Protein AF-A0AA39WDT9-F1 (afdb_monomer_lite)

Organism: NCBI:txid314043

Structure (mmCIF, N/CA/C/O backbone):
data_AF-A0AA39WDT9-F1
#
_entry.id   AF-A0AA39WDT9-F1
#
loop_
_atom_site.group_PDB
_atom_site.id
_atom_site.type_symbol
_atom_site.label_atom_id
_atom_site.label_alt_id
_atom_site.label_comp_id
_atom_site.label_asym_id
_atom_site.label_entity_id
_atom_site.label_seq_id
_atom_site.pdbx_PDB_ins_code
_atom_site.Cartn_x
_atom_site.Cartn_y
_atom_site.Cartn_z
_atom_site.occupancy
_atom_site.B_iso_or_equiv
_atom_site.auth_seq_id
_atom_site.auth_comp_id
_atom_site.auth_asym_id
_atom_site.auth_atom_id
_atom_site.pdbx_PDB_model_num
ATOM 1 N N . MET A 1 1 ? -4.220 18.990 -74.446 1.00 42.56 1 MET A N 1
ATOM 2 C CA . MET A 1 1 ? -5.271 17.979 -74.200 1.00 42.56 1 MET A CA 1
ATOM 3 C C . MET A 1 1 ? -5.973 18.317 -72.894 1.00 42.56 1 MET A C 1
ATOM 5 O O . MET A 1 1 ? -5.331 18.705 -71.933 1.00 42.56 1 MET A O 1
ATOM 9 N N . THR A 1 2 ? -7.295 18.282 -72.958 1.00 50.38 2 THR A N 1
ATOM 10 C CA . THR A 1 2 ? -8.341 18.753 -72.036 1.00 50.38 2 THR A CA 1
ATOM 11 C C . THR A 1 2 ? -8.549 17.919 -70.767 1.00 50.38 2 THR A C 1
ATOM 13 O O . THR A 1 2 ? -8.479 16.697 -70.859 1.00 50.38 2 THR A O 1
ATOM 16 N N . ARG A 1 3 ? -8.958 18.586 -69.665 1.00 46.09 3 ARG A N 1
ATOM 17 C CA . ARG A 1 3 ? -10.073 18.291 -68.704 1.00 46.09 3 ARG A CA 1
ATOM 18 C C . ARG A 1 3 ? -9.728 18.929 -67.338 1.00 46.09 3 ARG A C 1
ATOM 20 O O . ARG A 1 3 ? -8.714 18.572 -66.767 1.00 46.09 3 ARG A O 1
ATOM 27 N N . HIS A 1 4 ? -10.338 20.025 -66.867 1.00 48.78 4 HIS A N 1
ATOM 28 C CA . HIS A 1 4 ? -11.707 20.232 -66.344 1.00 48.78 4 HIS A CA 1
ATOM 29 C C . HIS A 1 4 ? -12.161 19.178 -65.313 1.00 48.78 4 HIS A C 1
ATOM 31 O O . HIS A 1 4 ? -12.547 18.077 -65.692 1.00 48.78 4 HIS A O 1
ATOM 37 N N . GLY A 1 5 ? -12.166 19.563 -64.030 1.00 43.47 5 GLY A N 1
ATOM 38 C CA . GLY A 1 5 ? -12.814 18.864 -62.909 1.00 43.47 5 GLY A CA 1
ATOM 39 C C . GLY A 1 5 ? -13.028 19.862 -61.760 1.00 43.47 5 GLY A C 1
ATOM 40 O O . GLY A 1 5 ? -12.072 20.222 -61.088 1.00 43.47 5 GLY A O 1
ATOM 41 N N . LEU A 1 6 ? -14.119 20.631 -61.799 1.00 55.09 6 LEU A N 1
ATOM 42 C CA . LEU A 1 6 ? -15.396 20.435 -61.089 1.00 55.09 6 LEU A CA 1
ATOM 43 C C . LEU A 1 6 ? -15.303 20.676 -59.566 1.00 55.09 6 LEU A C 1
ATOM 45 O O . LEU A 1 6 ? -14.969 19.782 -58.795 1.00 55.09 6 LEU A O 1
ATOM 49 N N . LEU A 1 7 ? -15.644 21.907 -59.159 1.00 49.78 7 LEU A N 1
ATOM 50 C CA . LEU A 1 7 ? -16.039 22.264 -57.794 1.00 49.78 7 LEU A CA 1
ATOM 51 C C . LEU A 1 7 ? -17.372 21.579 -57.451 1.00 49.78 7 LEU A C 1
ATOM 53 O O . LEU A 1 7 ? -18.327 21.699 -58.218 1.00 49.78 7 LEU A O 1
ATOM 57 N N . LEU A 1 8 ? -17.474 20.971 -56.268 1.00 52.00 8 LEU A N 1
ATOM 58 C CA . LEU A 1 8 ? -18.760 20.716 -55.614 1.00 52.00 8 LEU A CA 1
ATOM 59 C C . LEU A 1 8 ? -18.900 21.636 -54.397 1.00 52.00 8 LEU A C 1
ATOM 61 O O . LEU A 1 8 ? -18.175 21.497 -53.414 1.00 52.00 8 LEU A O 1
ATOM 65 N N . LEU A 1 9 ? -19.859 22.562 -54.478 1.00 51.31 9 LEU A N 1
ATOM 66 C CA . LEU A 1 9 ? -20.466 23.209 -53.319 1.00 51.31 9 LEU A CA 1
ATOM 67 C C . LEU A 1 9 ? -21.511 22.253 -52.728 1.00 51.31 9 LEU A C 1
ATOM 69 O O . LEU A 1 9 ? -22.405 21.809 -53.447 1.00 51.31 9 LEU A O 1
ATOM 73 N N . ALA A 1 10 ? -21.435 21.980 -51.427 1.00 60.25 10 ALA A N 1
ATOM 74 C CA . ALA A 1 10 ? -22.521 21.352 -50.680 1.00 60.25 10 ALA A CA 1
ATOM 75 C C . ALA A 1 10 ? -23.241 22.421 -49.847 1.00 60.25 10 ALA A C 1
ATOM 77 O O . ALA A 1 10 ? -22.617 23.190 -49.116 1.00 60.25 10 ALA A O 1
ATOM 78 N N . ALA A 1 11 ? -24.557 22.484 -50.035 1.00 58.03 11 ALA A N 1
ATOM 79 C CA . ALA A 1 11 ? -25.462 23.485 -49.500 1.00 58.03 11 ALA A CA 1
ATOM 80 C C . ALA A 1 11 ? -25.836 23.237 -48.029 1.00 58.03 11 ALA A C 1
ATOM 82 O O . ALA A 1 11 ? -25.948 22.102 -47.568 1.00 58.03 11 ALA A O 1
ATOM 83 N N . LEU A 1 12 ? -26.079 24.345 -47.327 1.00 46.50 12 LEU A N 1
ATOM 84 C CA . LEU A 1 12 ? -26.655 24.434 -45.989 1.00 46.50 12 LEU A CA 1
ATOM 85 C C . LEU A 1 12 ? -28.119 23.970 -45.994 1.00 46.50 12 LEU A C 1
ATOM 87 O O . LEU A 1 12 ? -28.930 24.495 -46.755 1.00 46.50 12 LEU A O 1
ATOM 91 N N . ALA A 1 13 ? -28.474 23.067 -45.080 1.00 54.38 13 ALA A N 1
ATOM 92 C CA . ALA A 1 13 ? -29.855 22.834 -44.673 1.00 54.38 13 ALA A CA 1
ATOM 93 C C . ALA A 1 13 ? -30.013 23.302 -43.220 1.00 54.38 13 ALA A C 1
ATOM 95 O O . ALA A 1 13 ? -29.506 22.677 -42.292 1.00 54.38 13 ALA A O 1
ATOM 96 N N . VAL A 1 14 ? -30.690 24.436 -43.035 1.00 51.53 14 VAL A N 1
ATOM 97 C CA . VAL A 1 14 ? -31.105 24.943 -41.724 1.00 51.53 14 VAL A CA 1
ATOM 98 C C . VAL A 1 14 ? -32.480 24.352 -41.435 1.00 51.53 14 VAL A C 1
ATOM 100 O O . VAL A 1 14 ? -33.473 24.764 -42.030 1.00 51.53 14 VAL A O 1
ATOM 103 N N . SER A 1 15 ? -32.550 23.363 -40.547 1.00 55.00 15 SER A N 1
ATOM 104 C CA . SER A 1 15 ? -33.820 22.859 -40.025 1.00 55.00 15 SER A CA 1
ATOM 105 C C . SER A 1 15 ? -34.223 23.672 -38.796 1.00 55.00 15 SER A C 1
ATOM 107 O O . SER A 1 15 ? -33.611 23.556 -37.733 1.00 55.00 15 SER A O 1
ATOM 109 N N . SER A 1 16 ? -35.261 24.493 -38.939 1.00 51.59 16 SER A N 1
ATOM 110 C CA . SER A 1 16 ? -35.930 25.186 -37.838 1.00 51.59 16 SER A CA 1
ATOM 111 C C . SER A 1 16 ? -36.724 24.178 -37.000 1.00 51.59 16 SER A C 1
ATOM 113 O O . SER A 1 16 ? -37.862 23.843 -37.318 1.00 51.59 16 SER A O 1
ATOM 115 N N . GLY A 1 17 ? -36.100 23.666 -35.939 1.00 46.22 17 GLY A N 1
ATOM 116 C CA . GLY A 1 17 ? -36.765 22.866 -34.915 1.00 46.22 17 GLY A CA 1
ATOM 117 C C . GLY A 1 17 ? -37.533 23.760 -33.945 1.00 46.22 17 GLY A C 1
ATOM 118 O O . GLY A 1 17 ? -36.950 24.597 -33.262 1.00 46.22 17 GLY A O 1
ATOM 119 N N . VAL A 1 18 ? -38.850 23.575 -33.902 1.00 56.81 18 VAL A N 1
ATOM 120 C CA . VAL A 1 18 ? -39.764 24.137 -32.902 1.00 56.81 18 VAL A CA 1
ATOM 121 C C . VAL A 1 18 ? -39.321 23.669 -31.512 1.00 56.81 18 VAL A C 1
ATOM 123 O O . VAL A 1 18 ? -39.256 22.469 -31.260 1.00 56.81 18 VAL A O 1
ATOM 126 N N . ILE A 1 19 ? -39.010 24.607 -30.615 1.00 50.38 19 ILE A N 1
ATOM 127 C CA . ILE A 1 19 ? -38.692 24.324 -29.210 1.00 50.38 19 ILE A CA 1
ATOM 128 C C . ILE A 1 19 ? -40.024 24.135 -28.465 1.00 50.38 19 ILE A C 1
ATOM 130 O O . ILE A 1 19 ? -40.764 25.112 -28.323 1.00 50.38 19 ILE A O 1
ATOM 134 N N . PRO A 1 20 ? -40.377 22.929 -27.981 1.00 51.28 20 PRO A N 1
ATOM 135 C CA . PRO A 1 20 ? -41.478 22.798 -27.042 1.00 51.28 20 PRO A CA 1
ATOM 136 C C . PRO A 1 20 ? -41.089 23.472 -25.722 1.00 51.28 20 PRO A C 1
ATOM 138 O O . PRO A 1 20 ? -39.977 23.298 -25.220 1.00 51.28 20 PRO A O 1
ATOM 141 N N . ALA A 1 21 ? -42.014 24.258 -25.173 1.00 50.34 21 ALA A N 1
ATOM 142 C CA . ALA A 1 21 ? -41.883 24.905 -23.877 1.00 50.34 21 ALA A CA 1
ATOM 143 C C . ALA A 1 21 ? -41.475 23.874 -22.812 1.00 50.34 21 ALA A C 1
ATOM 145 O O . ALA A 1 21 ? -42.235 22.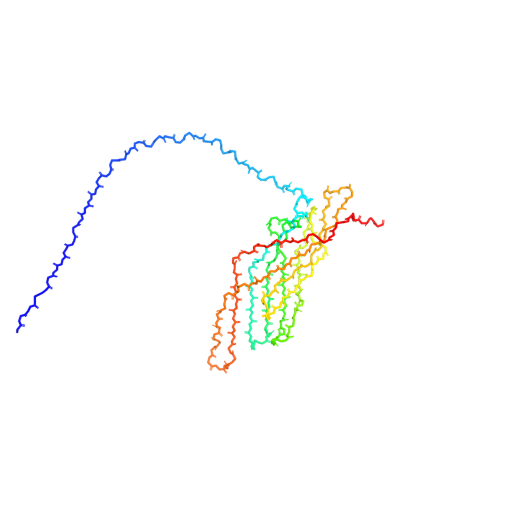957 -22.497 1.00 50.34 21 ALA A O 1
ATOM 146 N N . GLN A 1 22 ? -40.262 24.016 -22.272 1.00 47.31 22 GLN A N 1
ATOM 147 C CA . GLN A 1 22 ? -39.819 23.210 -21.146 1.00 47.31 22 GLN A CA 1
ATOM 148 C C . GLN A 1 22 ? -40.697 23.526 -19.937 1.00 47.31 22 GLN A C 1
ATOM 150 O O . GLN A 1 22 ? -40.724 24.652 -19.434 1.00 47.31 22 GLN A O 1
ATOM 155 N N . ALA A 1 23 ? -41.411 22.505 -19.469 1.00 50.62 23 ALA A N 1
ATOM 156 C CA . ALA A 1 23 ? -42.006 22.504 -18.151 1.00 50.62 23 ALA A CA 1
ATOM 157 C C . ALA A 1 23 ? -40.898 22.754 -17.120 1.00 50.62 23 ALA A C 1
ATOM 159 O O . ALA A 1 23 ? -39.877 22.067 -17.089 1.00 50.62 23 ALA A O 1
ATOM 160 N N . ARG A 1 24 ? -41.114 23.784 -16.304 1.00 48.22 24 ARG A N 1
ATOM 161 C CA . ARG A 1 24 ? -40.287 24.171 -15.163 1.00 48.22 24 ARG A CA 1
ATOM 162 C C . ARG A 1 24 ? -40.005 22.921 -14.314 1.00 48.22 24 ARG A C 1
ATOM 164 O O . ARG A 1 24 ? -40.973 22.323 -13.841 1.00 48.22 24 ARG A O 1
ATOM 171 N N . PRO A 1 25 ? -38.741 22.510 -14.105 1.00 44.03 25 PRO A N 1
ATOM 172 C CA . PRO A 1 25 ? -38.446 21.436 -13.175 1.00 44.03 25 PRO A CA 1
ATOM 173 C C . PRO A 1 25 ? -38.915 21.886 -11.795 1.00 44.03 25 PRO A C 1
ATOM 175 O O . PRO A 1 25 ? -38.409 22.867 -11.243 1.00 44.03 25 PRO A O 1
ATOM 178 N N . SER A 1 26 ? -39.933 21.208 -11.270 1.00 50.97 26 SER A N 1
ATOM 179 C CA . SER A 1 26 ? -40.263 21.258 -9.854 1.00 50.97 26 SER A CA 1
ATOM 180 C C . SER A 1 26 ? -38.974 21.011 -9.089 1.00 50.97 26 SER A C 1
ATOM 182 O O . SER A 1 26 ? -38.291 20.021 -9.348 1.00 50.97 26 SER A O 1
ATOM 184 N N . ALA A 1 27 ? -38.632 21.935 -8.194 1.00 49.44 27 ALA A N 1
ATOM 185 C CA . ALA A 1 27 ? -37.537 21.781 -7.259 1.00 49.44 27 ALA A CA 1
ATOM 186 C C . ALA A 1 27 ? -37.720 20.444 -6.532 1.00 49.44 27 ALA A C 1
ATOM 188 O O . ALA A 1 27 ? -38.535 20.324 -5.618 1.00 49.44 27 ALA A O 1
ATOM 189 N N . GLN A 1 28 ? -37.003 19.418 -6.989 1.00 45.00 28 GLN A N 1
ATOM 190 C CA . GLN A 1 28 ? -36.836 18.201 -6.224 1.00 45.00 28 GLN A CA 1
ATOM 191 C C . GLN A 1 28 ? -36.137 18.624 -4.936 1.00 45.00 28 GLN A C 1
ATOM 193 O O . GLN A 1 28 ? -35.113 19.316 -5.012 1.00 45.00 28 GLN A O 1
ATOM 198 N N . PRO A 1 29 ? -36.653 18.236 -3.757 1.00 44.81 29 PRO A N 1
ATOM 199 C CA . PRO A 1 29 ? -35.845 18.284 -2.562 1.00 44.81 29 PRO A CA 1
ATOM 200 C C . PRO A 1 29 ? -34.611 17.456 -2.895 1.00 44.81 29 PRO A C 1
ATOM 202 O O . PRO A 1 29 ? -34.696 16.247 -3.108 1.00 44.81 29 PRO A O 1
ATOM 205 N N . SER A 1 30 ? -33.472 18.130 -3.031 1.00 43.38 30 SER A N 1
ATOM 206 C CA . SER A 1 30 ? -32.187 17.465 -2.978 1.00 43.38 30 SER A CA 1
ATOM 207 C C . SER A 1 30 ? -32.077 16.973 -1.549 1.00 43.38 30 SER A C 1
ATOM 209 O O . SER A 1 30 ? -31.525 17.645 -0.680 1.00 43.38 30 SER A O 1
ATOM 211 N N . THR A 1 31 ? -32.658 15.806 -1.289 1.00 41.75 31 THR A N 1
ATOM 212 C CA . THR A 1 31 ? -32.205 14.931 -0.229 1.00 41.75 31 THR A CA 1
ATOM 213 C C . THR A 1 31 ? -30.790 14.571 -0.648 1.00 41.75 31 THR A C 1
ATOM 215 O O . THR A 1 31 ? -30.538 13.556 -1.291 1.00 41.75 31 THR A O 1
ATOM 218 N N . MET A 1 32 ? -29.854 15.480 -0.363 1.00 41.75 32 MET A N 1
ATOM 219 C CA . MET A 1 32 ? -28.482 15.106 -0.124 1.00 41.75 32 MET A CA 1
ATOM 220 C C . MET A 1 32 ? -28.599 14.046 0.959 1.00 41.75 32 MET A C 1
ATOM 222 O O . MET A 1 32 ? -28.771 14.362 2.137 1.00 41.75 32 MET A O 1
ATOM 226 N N . ALA A 1 33 ? -28.600 12.781 0.542 1.00 38.69 33 ALA A N 1
ATOM 227 C CA . ALA A 1 33 ? -28.124 11.708 1.375 1.00 38.69 33 ALA A CA 1
ATOM 228 C C . ALA A 1 33 ? -26.698 12.129 1.714 1.00 38.69 33 ALA A C 1
ATOM 230 O O . ALA A 1 33 ? -25.755 11.914 0.959 1.00 38.69 33 ALA A O 1
ATOM 231 N N . ARG A 1 34 ? -26.592 12.883 2.807 1.00 38.62 34 ARG A N 1
ATOM 232 C CA . ARG A 1 34 ? -25.374 13.093 3.551 1.00 38.62 34 ARG A CA 1
ATOM 233 C C . ARG A 1 34 ? -24.918 11.675 3.840 1.00 38.62 34 ARG A C 1
ATOM 235 O O . ARG A 1 34 ? -25.487 11.035 4.716 1.00 38.62 34 ARG A O 1
ATOM 242 N N . SER A 1 35 ? -23.999 11.157 3.030 1.00 40.97 35 SER A N 1
ATOM 243 C CA . SER A 1 35 ? -23.233 9.975 3.390 1.00 40.97 35 SER A CA 1
ATOM 244 C C . SER A 1 35 ? -22.760 10.248 4.807 1.00 40.97 35 SER A C 1
ATOM 246 O O . SER A 1 35 ? -22.069 11.249 5.031 1.00 40.97 35 SER A O 1
ATOM 248 N N . GLU A 1 36 ? -23.260 9.485 5.774 1.00 40.09 36 GLU A N 1
ATOM 249 C CA . GLU A 1 36 ? -22.864 9.669 7.159 1.00 40.09 36 GLU A CA 1
ATOM 250 C C . GLU A 1 36 ? -21.332 9.652 7.186 1.00 40.09 36 GLU A C 1
ATOM 252 O O . GLU A 1 36 ? -20.734 8.690 6.700 1.00 40.09 36 GLU A O 1
ATOM 257 N N . PRO A 1 37 ? -20.660 10.692 7.714 1.00 45.94 37 PRO A N 1
ATOM 258 C CA . PRO A 1 37 ? -19.196 10.726 7.790 1.00 45.94 37 PRO A CA 1
ATOM 259 C C . PRO A 1 37 ? -18.609 9.605 8.665 1.00 45.94 37 PRO A C 1
ATOM 261 O O . PRO A 1 37 ? -17.396 9.496 8.808 1.00 45.94 37 PRO A O 1
ATOM 264 N N . ASN A 1 38 ? -19.475 8.780 9.252 1.00 46.12 38 ASN A N 1
ATOM 265 C CA . ASN A 1 38 ? -19.186 7.746 10.219 1.00 46.12 38 ASN A CA 1
ATOM 266 C C . ASN A 1 38 ? -19.825 6.430 9.768 1.00 46.12 38 ASN A C 1
ATOM 268 O O . ASN A 1 38 ? -20.656 5.877 10.479 1.00 46.12 38 ASN A O 1
ATOM 272 N N . ALA A 1 39 ? -19.433 5.884 8.614 1.00 55.19 39 ALA A N 1
ATOM 273 C CA . ALA A 1 39 ? -19.485 4.429 8.527 1.00 55.19 39 ALA A CA 1
ATOM 274 C C . ALA A 1 39 ? -18.670 3.903 9.723 1.00 55.19 39 ALA A C 1
ATOM 276 O O . ALA A 1 39 ? -17.488 4.255 9.881 1.00 55.19 39 ALA A O 1
ATOM 277 N N . ASP A 1 40 ? -19.336 3.184 10.627 1.00 69.44 40 ASP A N 1
ATOM 278 C CA . ASP A 1 40 ? -18.723 2.714 11.863 1.00 69.44 40 ASP A CA 1
ATOM 279 C C . ASP A 1 40 ? -17.438 1.957 11.534 1.00 69.44 40 ASP A C 1
ATOM 281 O O . ASP A 1 40 ? -17.351 1.238 10.537 1.00 69.44 40 ASP A O 1
ATOM 285 N N . CYS A 1 41 ? -16.401 2.164 12.350 1.00 75.19 41 CYS A N 1
ATOM 286 C CA . CYS A 1 41 ? -15.098 1.532 12.130 1.00 75.19 41 CYS A CA 1
ATOM 287 C C . CYS A 1 41 ? -15.225 0.019 11.923 1.00 75.19 41 CYS A C 1
ATOM 289 O O . CYS A 1 41 ? -14.502 -0.548 11.116 1.00 75.19 41 CYS A O 1
ATOM 291 N N . LEU A 1 42 ? -16.196 -0.590 12.608 1.00 79.38 42 LEU A N 1
ATOM 292 C CA . LEU A 1 42 ? -16.557 -1.999 12.515 1.00 79.38 42 LEU A CA 1
ATOM 293 C C . LEU A 1 42 ? -16.925 -2.409 11.084 1.00 79.38 42 LEU A C 1
ATOM 295 O O . LEU A 1 42 ? -16.240 -3.240 10.502 1.00 79.38 42 LEU A O 1
ATOM 299 N N . THR A 1 43 ? -17.922 -1.762 10.476 1.00 82.88 43 THR A N 1
ATOM 300 C CA . THR A 1 43 ? -18.457 -2.157 9.163 1.00 82.88 43 THR A CA 1
ATOM 301 C C . THR A 1 43 ? -17.397 -2.139 8.064 1.00 82.88 43 THR A C 1
ATOM 303 O O . THR A 1 43 ? -17.367 -3.022 7.211 1.00 82.88 43 THR A O 1
ATOM 306 N N . LEU A 1 44 ? -16.514 -1.136 8.076 1.00 80.94 44 LEU A N 1
ATOM 307 C CA . LEU A 1 44 ? -15.428 -1.048 7.096 1.00 80.94 44 LEU A CA 1
ATOM 308 C C . LEU A 1 44 ? -14.266 -1.990 7.425 1.00 80.94 44 LEU A C 1
ATOM 310 O O . LEU A 1 44 ? -13.574 -2.432 6.514 1.00 80.94 44 LEU A O 1
ATOM 314 N N . SER A 1 45 ? -14.048 -2.306 8.703 1.00 84.50 45 SER A N 1
ATOM 315 C CA . SER A 1 45 ? -12.964 -3.204 9.113 1.00 84.50 45 SER A CA 1
ATOM 316 C C . SER A 1 45 ? -13.291 -4.679 8.888 1.00 84.50 45 SER A C 1
ATOM 318 O O . SER A 1 45 ? -12.365 -5.455 8.683 1.00 84.50 45 SER A O 1
ATOM 320 N N . ASP A 1 46 ? -14.570 -5.066 8.861 1.00 87.75 46 ASP A N 1
ATOM 321 C CA . ASP A 1 46 ? -14.998 -6.435 8.525 1.00 87.75 46 ASP A CA 1
ATOM 322 C C . ASP A 1 46 ? -14.717 -6.786 7.053 1.00 87.75 46 ASP A C 1
ATOM 324 O O . ASP A 1 46 ? -14.425 -7.933 6.704 1.00 87.75 46 ASP A O 1
ATOM 328 N N . HIS A 1 47 ? -14.754 -5.774 6.184 1.00 91.38 47 HIS A N 1
ATOM 329 C CA . HIS A 1 47 ? -14.467 -5.883 4.756 1.00 91.38 47 HIS A CA 1
ATOM 330 C C . HIS A 1 47 ? -13.471 -4.798 4.331 1.00 91.38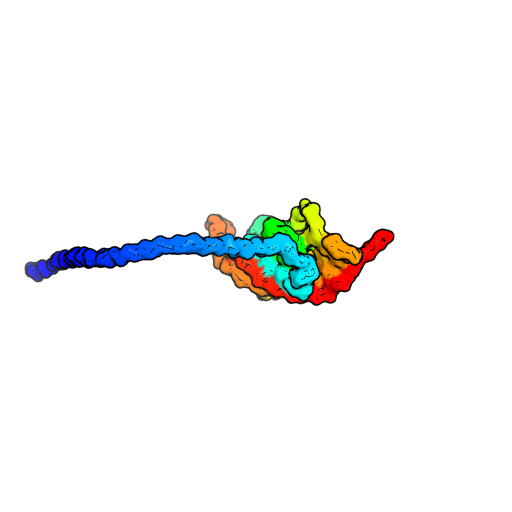 47 HIS A C 1
ATOM 332 O O . HIS A 1 47 ? -13.837 -3.875 3.592 1.00 91.38 47 HIS A O 1
ATOM 338 N N . PRO A 1 48 ? -12.209 -4.883 4.795 1.00 93.88 48 PRO A N 1
ATOM 339 C CA . PRO A 1 48 ? -11.239 -3.846 4.512 1.00 93.88 48 PRO A CA 1
ATOM 340 C C . PRO A 1 48 ? -10.973 -3.800 3.011 1.00 93.88 48 PRO A C 1
ATOM 342 O O . PRO A 1 48 ? -11.015 -4.812 2.305 1.00 93.88 48 PRO A O 1
ATOM 345 N N . SER A 1 49 ? -10.707 -2.605 2.511 1.00 95.56 49 SER A N 1
ATOM 346 C CA . SER A 1 49 ? -10.333 -2.388 1.122 1.00 95.56 49 SER A CA 1
ATOM 347 C C . SER A 1 49 ? -9.280 -1.303 1.052 1.00 95.56 49 SER A C 1
ATOM 349 O O . SER A 1 49 ? -9.238 -0.386 1.882 1.00 95.56 49 SER A O 1
ATOM 351 N N . TRP A 1 50 ? -8.427 -1.433 0.046 1.00 96.12 50 TRP A N 1
ATOM 352 C CA . TRP A 1 50 ? -7.346 -0.505 -0.201 1.00 96.12 50 TRP A CA 1
ATOM 353 C C . TRP A 1 50 ? -7.528 0.178 -1.538 1.00 96.12 50 TRP A C 1
ATOM 355 O O . TRP A 1 50 ? -8.123 -0.367 -2.464 1.00 96.12 50 TRP A O 1
ATOM 365 N N . GLU A 1 51 ? -6.972 1.371 -1.625 1.00 96.19 51 GLU A N 1
ATOM 366 C CA . GLU A 1 51 ? -6.785 2.117 -2.852 1.00 96.19 51 GLU A CA 1
ATOM 367 C C . GLU A 1 51 ? -5.297 2.388 -3.018 1.00 96.19 51 GLU A C 1
ATOM 369 O O . GLU A 1 51 ? -4.625 2.787 -2.068 1.00 96.19 51 GLU A O 1
ATOM 374 N N . ILE A 1 52 ? -4.780 2.156 -4.218 1.00 96.31 52 ILE A N 1
ATOM 375 C CA . ILE A 1 52 ? -3.415 2.498 -4.603 1.00 96.31 52 ILE A CA 1
ATOM 376 C C . ILE A 1 52 ? -3.458 3.475 -5.776 1.00 96.31 52 ILE A C 1
ATOM 378 O O . ILE A 1 52 ? -4.241 3.312 -6.710 1.00 96.31 52 ILE A O 1
ATOM 382 N N . THR A 1 53 ? -2.637 4.515 -5.723 1.00 95.81 53 THR A N 1
ATOM 383 C CA . THR A 1 53 ? -2.581 5.577 -6.731 1.00 95.81 53 THR A CA 1
ATOM 384 C C . THR A 1 53 ? -1.163 6.125 -6.865 1.00 95.81 53 THR A C 1
ATOM 386 O O . THR A 1 53 ? -0.272 5.766 -6.089 1.00 95.81 53 THR A O 1
ATOM 389 N N . ASN A 1 54 ? -0.947 6.997 -7.854 1.00 95.06 54 ASN A N 1
ATOM 390 C CA . ASN A 1 54 ? 0.334 7.654 -8.114 1.00 95.06 54 ASN A CA 1
ATOM 391 C C . ASN A 1 54 ? 1.503 6.653 -8.161 1.00 95.06 54 ASN A C 1
ATOM 393 O O . ASN A 1 54 ? 2.568 6.886 -7.588 1.00 95.06 54 ASN A O 1
ATOM 397 N N . ILE A 1 55 ? 1.279 5.511 -8.820 1.00 95.25 55 ILE A N 1
ATOM 398 C CA . ILE A 1 55 ? 2.251 4.426 -8.909 1.00 95.25 55 ILE A CA 1
ATOM 399 C C . ILE A 1 55 ? 3.325 4.822 -9.913 1.00 95.25 55 ILE A C 1
ATOM 401 O O . ILE A 1 55 ? 3.023 5.222 -11.040 1.00 95.25 55 ILE A O 1
ATOM 405 N N . GLN A 1 56 ? 4.580 4.669 -9.515 1.00 93.50 56 GLN A N 1
ATOM 406 C CA . GLN A 1 56 ? 5.745 4.854 -10.363 1.00 93.50 56 GLN A CA 1
ATOM 407 C C . GLN A 1 56 ? 6.696 3.683 -10.152 1.00 93.50 56 GLN A C 1
ATOM 409 O O . GLN A 1 56 ? 7.082 3.370 -9.028 1.00 93.50 56 GLN A O 1
ATOM 414 N N . LEU A 1 57 ? 7.087 3.052 -11.251 1.00 91.50 57 LEU A N 1
ATOM 415 C CA . LEU A 1 57 ? 8.102 2.018 -11.316 1.00 91.50 57 LEU A CA 1
ATOM 416 C C . LEU A 1 57 ? 9.122 2.461 -12.354 1.00 91.50 57 LEU A C 1
ATOM 418 O O . LEU A 1 57 ? 8.789 2.605 -13.526 1.00 91.50 57 LEU A O 1
ATOM 422 N N . THR A 1 58 ? 10.369 2.658 -11.951 1.00 88.31 58 THR A N 1
ATOM 423 C CA . THR A 1 58 ? 11.452 2.864 -12.914 1.00 88.31 58 THR A CA 1
ATOM 424 C C . THR A 1 58 ? 12.369 1.660 -12.911 1.00 88.31 58 THR A C 1
ATOM 426 O O . THR A 1 58 ? 12.783 1.183 -11.857 1.00 88.31 58 THR A O 1
ATOM 429 N N . THR A 1 59 ? 12.674 1.162 -14.103 1.00 79.69 59 THR A N 1
ATOM 430 C CA . THR A 1 59 ? 13.596 0.054 -14.336 1.00 79.69 59 THR A CA 1
ATOM 431 C C . THR A 1 59 ? 14.750 0.524 -15.215 1.00 79.69 59 THR A C 1
ATOM 433 O O . THR A 1 59 ? 14.587 1.419 -16.044 1.00 79.69 59 THR A O 1
ATOM 436 N N . GLY A 1 60 ? 15.929 -0.059 -15.011 1.00 71.38 60 GLY A N 1
ATOM 437 C CA . GLY A 1 60 ? 17.146 0.295 -15.740 1.00 71.38 60 GLY A CA 1
ATOM 438 C C . GLY A 1 60 ? 18.259 0.815 -14.834 1.00 71.38 60 GLY A C 1
ATOM 439 O O . GLY A 1 60 ? 18.126 0.878 -13.610 1.00 71.38 60 GLY A O 1
ATOM 440 N N . ASN A 1 61 ? 19.383 1.154 -15.459 1.00 63.19 61 ASN A N 1
ATOM 441 C CA . ASN A 1 61 ? 20.617 1.545 -14.786 1.00 63.19 61 ASN A CA 1
ATOM 442 C C . ASN A 1 61 ? 20.601 3.051 -14.470 1.00 63.19 61 ASN A C 1
ATOM 444 O O . ASN A 1 61 ? 21.369 3.834 -15.017 1.00 63.19 61 ASN A O 1
ATOM 448 N N . LEU A 1 62 ? 19.657 3.481 -13.633 1.00 63.44 62 LEU A N 1
ATOM 449 C CA . LEU A 1 62 ? 19.698 4.831 -13.077 1.00 63.44 62 LEU A CA 1
ATOM 450 C C . LEU A 1 62 ? 20.826 4.937 -12.046 1.00 63.44 62 LEU A C 1
ATOM 452 O O . LEU A 1 62 ? 21.158 3.953 -11.388 1.00 63.44 62 LEU A O 1
ATOM 456 N N . LEU A 1 63 ? 21.317 6.158 -11.805 1.00 66.25 63 LEU A N 1
ATOM 457 C CA . LEU A 1 63 ? 22.215 6.476 -10.680 1.00 66.25 63 LEU A CA 1
ATOM 458 C C . LEU A 1 63 ? 21.697 5.941 -9.327 1.00 66.25 63 LEU A C 1
ATOM 460 O O . LEU A 1 63 ? 22.493 5.641 -8.444 1.00 66.25 63 LEU A O 1
ATOM 464 N N . ASN A 1 64 ? 20.374 5.784 -9.191 1.00 67.56 64 ASN A N 1
ATOM 465 C CA . ASN A 1 64 ? 19.699 5.305 -7.982 1.00 67.56 64 ASN A CA 1
ATOM 466 C C . ASN A 1 64 ? 19.130 3.875 -8.108 1.00 67.56 64 ASN A C 1
ATOM 468 O O . ASN A 1 64 ? 18.441 3.411 -7.202 1.00 67.56 64 ASN A O 1
ATOM 472 N N . GLY A 1 65 ? 19.407 3.179 -9.216 1.00 75.75 65 GLY A N 1
ATOM 473 C CA . GLY A 1 65 ? 18.860 1.856 -9.511 1.00 75.75 65 GLY A CA 1
ATOM 474 C C . GLY A 1 65 ? 17.350 1.845 -9.804 1.00 75.75 65 GLY A C 1
ATOM 475 O O . GLY A 1 65 ? 16.717 2.900 -9.918 1.00 75.75 65 GLY A O 1
ATOM 476 N N . PRO A 1 66 ? 16.761 0.647 -9.961 1.00 85.69 66 PRO A N 1
ATOM 477 C CA . PRO A 1 66 ? 15.325 0.495 -10.126 1.00 85.69 66 PRO A CA 1
ATOM 478 C C . PRO A 1 66 ? 14.590 0.944 -8.858 1.00 85.69 66 PRO A C 1
ATOM 480 O O . PRO A 1 66 ? 15.073 0.749 -7.744 1.00 85.69 66 PRO A O 1
ATOM 483 N N . TYR A 1 67 ? 13.410 1.533 -9.010 1.00 90.81 67 TYR A N 1
ATOM 484 C CA . TYR A 1 67 ? 12.685 2.155 -7.902 1.00 90.81 67 TYR A CA 1
ATOM 485 C C . TYR A 1 67 ? 11.180 1.986 -8.060 1.00 90.81 67 TYR A C 1
ATOM 487 O O . TYR A 1 67 ? 10.662 2.093 -9.171 1.00 90.81 67 TYR A O 1
ATOM 495 N N . PHE A 1 68 ? 10.489 1.759 -6.947 1.00 94.00 68 PHE A N 1
ATOM 496 C CA . PHE A 1 68 ? 9.034 1.747 -6.860 1.00 94.00 68 PHE A CA 1
ATOM 497 C C . PHE A 1 68 ? 8.564 2.780 -5.843 1.00 94.00 68 PHE A C 1
ATOM 499 O O . PHE A 1 68 ? 9.108 2.853 -4.740 1.00 94.00 68 PHE A O 1
ATOM 506 N N . SER A 1 69 ? 7.508 3.513 -6.182 1.00 95.88 69 SER A N 1
ATOM 507 C CA . SER A 1 69 ? 6.731 4.301 -5.229 1.00 95.88 69 SER A CA 1
ATOM 508 C C . SER A 1 69 ? 5.248 4.275 -5.554 1.00 95.88 69 SER A C 1
ATOM 510 O O . SER A 1 69 ? 4.870 4.279 -6.724 1.00 95.88 69 SER A O 1
ATOM 512 N N . ALA A 1 70 ? 4.417 4.332 -4.522 1.00 97.00 70 ALA A N 1
ATOM 513 C CA . ALA A 1 70 ? 2.978 4.488 -4.648 1.00 97.00 70 ALA A CA 1
ATOM 514 C C . ALA A 1 70 ? 2.398 5.208 -3.426 1.00 97.00 70 ALA A C 1
ATOM 516 O O . ALA A 1 70 ? 3.000 5.220 -2.348 1.00 97.00 70 ALA A O 1
ATOM 517 N N . GLN A 1 71 ? 1.204 5.768 -3.592 1.00 96.31 71 GLN A N 1
ATOM 518 C CA . GLN A 1 71 ? 0.362 6.221 -2.492 1.00 96.31 71 GLN A CA 1
ATOM 519 C C . GLN A 1 71 ? -0.732 5.193 -2.252 1.00 96.31 71 GLN A C 1
ATOM 521 O O . GLN A 1 71 ? -1.354 4.716 -3.198 1.00 96.31 71 GLN A O 1
ATOM 526 N N . VAL A 1 72 ? -0.955 4.850 -0.991 1.00 95.81 72 VAL A N 1
ATOM 527 C CA . VAL A 1 72 ? -1.897 3.811 -0.591 1.00 95.81 72 VAL A CA 1
ATOM 528 C C . VAL A 1 72 ? -2.808 4.356 0.497 1.00 95.81 72 VAL A C 1
ATOM 530 O O . VAL A 1 72 ? -2.391 5.140 1.349 1.00 95.81 72 VAL A O 1
ATOM 533 N N . ARG A 1 73 ? -4.066 3.943 0.460 1.00 93.94 73 ARG A N 1
ATOM 534 C CA . ARG A 1 73 ? -5.083 4.289 1.441 1.00 93.94 73 ARG A CA 1
ATOM 535 C C . ARG A 1 73 ? -5.848 3.041 1.839 1.00 93.94 73 ARG A C 1
ATOM 537 O O . ARG A 1 73 ? -6.174 2.219 0.991 1.00 93.94 73 ARG A O 1
ATOM 544 N N . ASN A 1 74 ? -6.169 2.936 3.121 1.00 93.38 74 ASN A N 1
ATOM 545 C CA . ASN A 1 74 ? -7.080 1.936 3.662 1.00 93.38 74 ASN A CA 1
ATOM 546 C C . ASN A 1 74 ? -8.392 2.617 4.045 1.00 93.38 74 ASN A C 1
ATOM 548 O O . ASN A 1 74 ? -8.399 3.502 4.901 1.00 93.38 74 ASN A O 1
ATOM 552 N N . TYR A 1 75 ? -9.506 2.211 3.437 1.00 91.06 75 TYR A N 1
ATOM 553 C CA . TYR A 1 75 ? -10.802 2.837 3.708 1.00 91.06 75 TYR A CA 1
ATOM 554 C C . TYR A 1 75 ? -11.308 2.598 5.140 1.00 91.06 75 TYR A C 1
ATOM 556 O O . TYR A 1 75 ? -12.103 3.394 5.634 1.00 91.06 75 TYR A O 1
ATOM 564 N N . ALA A 1 76 ? -10.845 1.546 5.823 1.00 88.62 76 ALA A N 1
ATOM 565 C CA . ALA A 1 76 ? -11.214 1.247 7.206 1.00 88.62 76 ALA A CA 1
ATOM 566 C C . ALA A 1 76 ? -10.411 2.064 8.234 1.00 88.62 76 ALA A C 1
ATOM 568 O O . ALA A 1 76 ? -10.942 2.410 9.291 1.00 88.62 76 ALA A O 1
ATOM 569 N N . ALA A 1 77 ? -9.153 2.382 7.916 1.00 84.31 77 ALA A N 1
ATOM 570 C CA . ALA A 1 77 ? -8.204 2.996 8.846 1.00 84.31 77 ALA A CA 1
ATOM 571 C C . ALA A 1 77 ? -8.008 4.503 8.644 1.00 84.31 77 ALA A C 1
ATOM 573 O O . ALA A 1 77 ? -7.669 5.205 9.594 1.00 84.31 77 ALA A O 1
ATOM 574 N N . ALA A 1 78 ? -8.169 4.999 7.417 1.00 74.69 78 ALA A N 1
ATOM 575 C CA . ALA A 1 78 ? -7.781 6.353 7.049 1.00 74.69 78 ALA A CA 1
ATOM 576 C C . ALA A 1 78 ? -8.980 7.304 6.943 1.00 74.69 78 ALA A C 1
ATOM 578 O O . ALA A 1 78 ? -10.057 6.942 6.463 1.00 74.69 78 ALA A O 1
ATOM 579 N N . SER A 1 79 ? -8.756 8.568 7.311 1.00 74.38 79 SER A N 1
ATOM 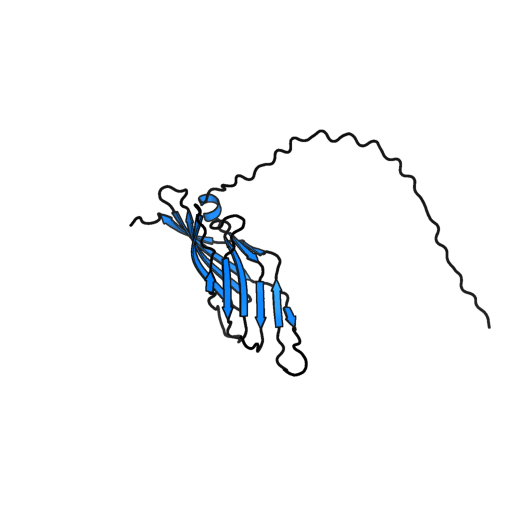580 C CA . SER A 1 79 ? -9.637 9.672 6.920 1.00 74.38 79 SER A CA 1
ATOM 581 C C . SER A 1 79 ? -9.776 9.745 5.389 1.00 74.38 79 SER A C 1
ATOM 583 O O . SER A 1 79 ? -8.897 9.256 4.671 1.00 74.38 79 SER A O 1
ATOM 585 N N . PRO A 1 80 ? -10.847 10.374 4.863 1.00 75.19 80 PRO A N 1
ATOM 586 C CA . PRO A 1 80 ? -11.125 10.432 3.429 1.00 75.19 80 PRO A CA 1
ATOM 587 C C . PRO A 1 80 ? -9.964 10.864 2.525 1.00 75.19 80 PRO A C 1
ATOM 589 O O . PRO A 1 80 ? -9.874 10.393 1.396 1.00 75.19 80 PRO A O 1
ATOM 592 N N . ASP A 1 81 ? -9.063 11.694 3.045 1.00 77.69 81 ASP A N 1
ATOM 593 C CA . ASP A 1 81 ? -7.981 12.316 2.280 1.00 77.69 81 ASP A CA 1
ATOM 594 C C . ASP A 1 81 ? -6.584 11.841 2.712 1.00 77.69 81 ASP A C 1
ATOM 596 O O . ASP A 1 81 ? -5.569 12.417 2.316 1.00 77.69 81 ASP A O 1
ATOM 600 N N . THR A 1 82 ? -6.508 10.798 3.543 1.00 84.12 82 THR A N 1
ATOM 601 C CA . THR A 1 82 ? -5.240 10.351 4.123 1.00 84.12 82 THR A CA 1
ATOM 602 C C . THR A 1 82 ? -4.674 9.165 3.354 1.00 84.12 82 THR A C 1
ATOM 604 O O . THR A 1 82 ? -5.198 8.054 3.410 1.00 84.12 82 THR A O 1
ATOM 607 N N . TYR A 1 83 ? -3.557 9.416 2.675 1.00 91.06 83 TYR A N 1
ATOM 608 C CA . TYR A 1 83 ? -2.732 8.405 2.022 1.00 91.06 83 TYR A CA 1
ATOM 609 C C . TYR A 1 83 ? -1.406 8.269 2.762 1.00 91.06 83 TYR A C 1
ATOM 611 O O . TYR A 1 83 ? -0.844 9.255 3.244 1.00 91.06 83 TYR A O 1
ATOM 619 N N . PHE A 1 84 ? -0.880 7.053 2.807 1.00 92.12 84 PHE A N 1
ATOM 620 C CA . PHE A 1 84 ? 0.502 6.792 3.174 1.00 92.12 84 PHE A CA 1
ATOM 621 C C . PHE A 1 84 ? 1.330 6.496 1.925 1.00 92.12 84 PHE A C 1
ATOM 623 O O . PHE A 1 84 ? 0.843 5.936 0.942 1.00 92.12 84 PHE A O 1
ATOM 630 N N . SER A 1 85 ? 2.595 6.897 1.958 1.00 95.31 85 SER A N 1
ATOM 631 C CA . SER A 1 85 ? 3.528 6.693 0.850 1.00 95.31 85 SER A CA 1
ATOM 632 C C . SER A 1 85 ? 4.321 5.418 1.090 1.00 95.31 85 SER A C 1
ATOM 634 O O . SER A 1 85 ? 4.899 5.276 2.163 1.00 95.31 85 SER A O 1
ATOM 636 N N . CYS A 1 86 ? 4.377 4.522 0.106 1.00 96.88 86 CYS A N 1
ATOM 637 C CA . CYS A 1 86 ? 5.190 3.306 0.138 1.00 96.88 86 CYS A CA 1
ATOM 638 C C . CYS A 1 86 ? 6.235 3.344 -0.974 1.00 96.88 86 CYS A C 1
ATOM 640 O O . CYS A 1 86 ? 5.889 3.592 -2.129 1.00 96.88 86 CYS A O 1
ATOM 642 N N . GLN A 1 87 ? 7.499 3.071 -0.647 1.00 96.56 87 GLN A N 1
ATOM 643 C CA . GLN A 1 87 ? 8.595 3.140 -1.612 1.00 96.56 87 GLN A CA 1
ATOM 644 C C . GLN A 1 87 ? 9.750 2.178 -1.322 1.00 96.56 87 GLN A C 1
ATOM 646 O O . GLN A 1 87 ? 10.007 1.827 -0.171 1.00 96.56 87 GLN A O 1
ATOM 651 N N . ALA A 1 88 ? 10.481 1.784 -2.367 1.00 94.12 88 ALA A N 1
ATOM 652 C CA . ALA A 1 88 ? 11.729 1.034 -2.246 1.00 94.12 88 ALA A CA 1
ATOM 653 C C . ALA A 1 88 ? 12.631 1.207 -3.471 1.00 94.12 88 ALA A C 1
ATOM 655 O O . ALA A 1 88 ? 12.155 1.262 -4.606 1.00 94.12 88 ALA A O 1
ATOM 656 N N . ALA A 1 89 ? 13.945 1.184 -3.238 1.00 90.88 89 ALA A N 1
ATOM 657 C CA . ALA A 1 89 ? 14.889 0.787 -4.274 1.00 90.88 89 ALA A CA 1
ATOM 658 C C . ALA A 1 89 ? 14.736 -0.722 -4.504 1.00 90.88 89 ALA A C 1
ATOM 660 O O . ALA A 1 89 ? 14.791 -1.513 -3.560 1.00 90.88 89 ALA A O 1
ATOM 661 N N . LEU A 1 90 ? 14.519 -1.113 -5.752 1.00 88.25 90 LEU A N 1
ATOM 662 C CA . LEU A 1 90 ? 14.282 -2.492 -6.139 1.00 88.25 90 LEU A CA 1
ATOM 663 C C . LEU A 1 90 ? 15.566 -3.103 -6.692 1.00 88.25 90 LEU A C 1
ATOM 665 O O . LEU A 1 90 ? 16.266 -2.518 -7.513 1.00 88.25 90 LEU A O 1
ATOM 669 N N . LYS A 1 91 ? 15.846 -4.339 -6.300 1.00 84.88 91 LYS A N 1
ATOM 670 C CA . LYS A 1 91 ? 16.819 -5.193 -6.979 1.00 84.88 91 LYS A CA 1
ATOM 671 C C . LYS A 1 91 ? 16.207 -5.688 -8.290 1.00 84.88 91 LYS A C 1
ATOM 673 O O . LYS A 1 91 ? 15.040 -6.078 -8.311 1.00 84.88 91 LYS A O 1
ATOM 678 N N . SER A 1 92 ? 16.981 -5.676 -9.371 1.00 69.00 92 SER A N 1
ATOM 679 C CA . SER A 1 92 ? 16.567 -6.187 -10.681 1.00 69.00 92 SER A CA 1
ATOM 680 C C . SER A 1 92 ? 17.004 -7.645 -10.879 1.00 69.00 92 SER A C 1
ATOM 682 O O . SER A 1 92 ? 18.072 -8.053 -10.426 1.00 69.00 92 SER A O 1
ATOM 684 N N . GLY A 1 93 ? 16.166 -8.439 -11.556 1.00 64.94 93 GLY A N 1
ATOM 685 C CA . GLY A 1 93 ? 16.437 -9.837 -11.914 1.00 64.94 93 GLY A CA 1
ATOM 686 C C . GLY A 1 93 ? 15.188 -10.721 -11.826 1.00 64.94 93 GLY A C 1
ATOM 687 O O . GLY A 1 93 ? 14.394 -10.575 -10.904 1.00 64.94 93 GLY A O 1
ATOM 688 N N . ALA A 1 94 ? 15.023 -11.661 -12.764 1.00 55.94 94 ALA A N 1
ATOM 689 C CA . ALA A 1 94 ? 13.840 -12.534 -12.864 1.00 55.94 94 ALA A CA 1
ATOM 690 C C . ALA A 1 94 ? 13.602 -13.452 -11.643 1.00 55.94 94 ALA A C 1
ATOM 692 O O . ALA A 1 94 ? 12.537 -14.044 -11.518 1.00 55.94 94 ALA A O 1
ATOM 693 N N . THR A 1 95 ? 14.582 -13.581 -10.746 1.00 67.69 95 THR A N 1
ATOM 694 C CA . THR A 1 95 ? 14.516 -14.420 -9.537 1.00 67.69 95 THR A CA 1
ATOM 695 C C . THR A 1 95 ? 14.360 -13.615 -8.250 1.00 67.69 95 THR A C 1
ATOM 697 O O . THR A 1 95 ? 14.398 -14.183 -7.158 1.00 67.69 95 THR A O 1
ATOM 700 N N . VAL A 1 96 ? 14.238 -12.290 -8.343 1.00 76.44 96 VAL A N 1
ATOM 701 C CA . VAL A 1 96 ? 14.060 -11.440 -7.170 1.00 76.44 96 VAL A CA 1
ATOM 702 C C . VAL A 1 96 ? 12.580 -11.470 -6.795 1.00 76.44 96 VAL A C 1
ATOM 704 O O . VAL A 1 96 ? 11.765 -10.840 -7.458 1.00 76.44 96 VAL A O 1
ATOM 707 N N . GLY A 1 97 ? 12.243 -12.243 -5.759 1.00 88.38 97 GLY A N 1
ATOM 708 C CA . GLY A 1 97 ? 10.885 -12.317 -5.214 1.00 88.38 97 GLY A CA 1
ATOM 709 C C . GLY A 1 97 ? 10.415 -11.007 -4.556 1.00 88.38 97 GLY A C 1
ATOM 710 O O . GLY A 1 97 ? 11.034 -9.956 -4.747 1.00 88.38 97 GLY A O 1
ATOM 711 N N . PRO A 1 98 ? 9.342 -11.054 -3.746 1.00 94.12 98 PRO A N 1
ATOM 712 C CA . PRO A 1 98 ? 8.758 -9.867 -3.127 1.00 94.12 98 PRO A CA 1
ATOM 713 C C . PRO A 1 98 ? 9.780 -9.042 -2.336 1.00 94.12 98 PRO A C 1
ATOM 715 O O . PRO A 1 98 ? 10.485 -9.561 -1.469 1.00 94.12 98 PRO A O 1
ATOM 718 N N . GLN A 1 99 ? 9.840 -7.743 -2.622 1.00 94.75 99 GLN A N 1
ATOM 719 C CA . GLN A 1 99 ? 10.736 -6.797 -1.962 1.00 94.75 99 GLN A CA 1
ATOM 720 C C . GLN A 1 99 ? 9.943 -5.905 -1.015 1.00 94.75 99 GLN A C 1
ATOM 722 O O . GLN A 1 99 ? 8.896 -5.382 -1.391 1.00 94.75 99 GLN A O 1
ATOM 727 N N . ALA A 1 100 ? 10.437 -5.739 0.212 1.00 96.62 100 ALA A N 1
ATOM 728 C CA . ALA A 1 100 ? 9.792 -4.908 1.221 1.00 96.62 100 ALA A CA 1
ATOM 729 C C . ALA A 1 100 ? 9.810 -3.425 0.827 1.00 96.62 100 ALA A C 1
ATOM 731 O O . ALA A 1 100 ? 10.822 -2.910 0.351 1.00 96.62 100 ALA A O 1
ATOM 732 N N . LEU A 1 101 ? 8.690 -2.749 1.066 1.00 97.00 101 LEU A N 1
ATOM 733 C CA . LEU A 1 101 ? 8.521 -1.317 0.867 1.00 97.00 101 LEU A CA 1
ATOM 734 C C . LEU A 1 101 ? 8.582 -0.602 2.215 1.00 97.00 101 LEU A C 1
ATOM 736 O O . LEU A 1 101 ? 7.966 -1.035 3.188 1.00 97.00 101 LEU A O 1
ATOM 740 N N . ALA A 1 102 ? 9.289 0.523 2.260 1.00 96.31 102 ALA A N 1
ATOM 741 C CA . ALA A 1 102 ? 9.198 1.447 3.377 1.00 96.31 102 ALA A CA 1
ATOM 742 C C . ALA A 1 102 ? 7.920 2.276 3.214 1.00 96.31 102 ALA A C 1
ATOM 744 O O . ALA A 1 102 ? 7.798 3.025 2.243 1.00 96.31 102 ALA A O 1
ATOM 745 N N . CYS A 1 103 ? 6.978 2.129 4.146 1.00 95.44 103 CYS A N 1
ATOM 746 C CA . CYS A 1 103 ? 5.723 2.872 4.151 1.00 95.44 103 CYS A CA 1
ATOM 747 C C . CYS A 1 103 ? 5.695 3.894 5.292 1.00 95.44 103 CYS A C 1
ATOM 749 O O . CYS A 1 103 ? 6.046 3.578 6.427 1.00 95.44 103 CYS A O 1
ATOM 751 N N . SER A 1 104 ? 5.253 5.115 4.999 1.00 91.19 104 SER A N 1
ATOM 752 C CA . SER A 1 104 ? 5.091 6.185 5.985 1.00 91.19 104 SER A CA 1
ATOM 753 C C . SER A 1 104 ? 3.706 6.808 5.872 1.00 91.19 104 SER A C 1
ATOM 755 O O . SER A 1 104 ? 3.358 7.360 4.823 1.00 91.19 104 SER A O 1
ATOM 757 N N . ALA A 1 105 ? 2.936 6.753 6.957 1.00 82.62 105 ALA A N 1
ATOM 758 C CA . ALA A 1 105 ? 1.683 7.481 7.087 1.00 82.62 105 ALA A CA 1
ATOM 759 C C . ALA A 1 105 ? 1.937 8.863 7.708 1.00 82.62 105 ALA A C 1
ATOM 761 O O . ALA A 1 105 ? 2.765 8.973 8.618 1.00 82.62 105 ALA A O 1
ATOM 762 N N . PRO A 1 106 ? 1.248 9.925 7.257 1.00 75.62 106 PRO A N 1
ATOM 763 C CA . PRO A 1 106 ? 1.243 11.174 8.001 1.00 75.62 106 PRO A CA 1
ATOM 764 C C . PRO A 1 106 ? 0.680 10.902 9.401 1.00 75.62 106 PRO A C 1
ATOM 766 O O . PRO A 1 106 ? -0.349 10.241 9.540 1.00 75.62 106 PRO A O 1
ATOM 769 N N . LEU A 1 107 ? 1.358 11.403 10.437 1.00 63.28 107 LEU A N 1
ATOM 770 C CA . LEU A 1 107 ? 0.845 11.356 11.805 1.00 63.28 107 LEU A CA 1
ATOM 771 C C . LEU A 1 107 ? -0.477 12.119 11.827 1.00 63.28 107 LEU A C 1
ATOM 773 O O . LEU A 1 107 ? -0.486 13.343 11.692 1.00 63.28 107 LEU A O 1
ATOM 777 N N . GLN A 1 108 ? -1.588 11.408 11.960 1.00 61.91 108 GLN A N 1
ATOM 778 C CA . GLN A 1 108 ? -2.890 12.040 12.082 1.00 61.91 108 GLN A CA 1
ATOM 779 C C . GLN A 1 108 ? -3.548 11.622 13.385 1.00 61.91 108 GLN A C 1
ATOM 781 O O . GLN A 1 108 ? -3.652 10.440 13.700 1.00 61.91 108 GLN A O 1
ATOM 786 N N . GLY A 1 109 ? -3.983 12.631 14.140 1.00 60.41 109 GLY A N 1
ATOM 787 C CA . GLY A 1 109 ? -4.955 12.445 15.203 1.00 60.41 109 GLY A CA 1
ATOM 788 C C . GLY A 1 109 ? -6.298 12.069 14.585 1.00 60.41 109 GLY A C 1
ATOM 789 O O . GLY A 1 109 ? -6.709 12.636 13.575 1.00 60.41 109 GLY A O 1
ATOM 790 N N . GLY A 1 110 ? -6.972 11.095 15.175 1.00 74.50 110 GLY A N 1
ATOM 791 C CA . GLY A 1 110 ? -8.235 10.581 14.673 1.00 74.50 110 GLY A CA 1
ATOM 792 C C . GLY A 1 110 ? -8.679 9.384 15.493 1.00 74.50 110 GLY A C 1
ATOM 793 O O . GLY A 1 110 ? -7.903 8.814 16.250 1.00 74.50 110 GLY A O 1
ATOM 794 N N . THR A 1 111 ? -9.938 8.997 15.333 1.00 79.00 111 THR A N 1
ATOM 795 C CA . THR A 1 111 ? -10.513 7.839 16.032 1.00 79.00 111 THR A CA 1
ATOM 796 C C . THR A 1 111 ? -10.246 6.522 15.307 1.00 79.00 111 THR A C 1
ATOM 798 O O . THR A 1 111 ? -10.659 5.461 15.774 1.00 79.00 111 THR A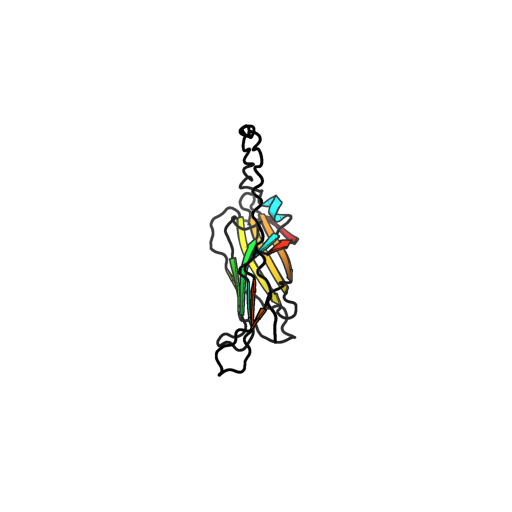 O 1
ATOM 801 N N . LYS A 1 112 ? -9.581 6.588 14.149 1.00 86.00 112 LYS A N 1
ATOM 802 C CA . LYS A 1 112 ? -9.132 5.457 13.343 1.00 86.00 112 LYS A CA 1
ATOM 803 C C . LYS A 1 112 ? -7.758 5.796 12.774 1.00 86.00 112 LYS A C 1
ATOM 805 O O . LYS A 1 112 ? -7.607 6.891 12.232 1.00 86.00 112 LYS A O 1
ATOM 810 N N . TYR A 1 113 ? -6.771 4.921 12.934 1.00 87.31 113 TYR A N 1
ATOM 811 C CA . TYR A 1 113 ? -5.426 5.160 12.398 1.00 87.31 113 TYR A CA 1
ATOM 812 C C . TYR A 1 113 ? -4.617 3.867 12.248 1.00 87.31 113 TYR A C 1
ATOM 814 O O . TYR A 1 113 ? -4.792 2.937 13.042 1.00 87.31 113 TYR A O 1
ATOM 822 N N . PRO A 1 114 ? -3.702 3.804 11.265 1.00 89.81 114 PRO A N 1
ATOM 823 C CA . PRO A 1 114 ? -2.750 2.708 11.150 1.00 89.81 114 PRO A CA 1
ATOM 824 C C . PRO A 1 114 ? -1.727 2.733 12.289 1.00 89.81 114 PRO A C 1
ATOM 826 O O . PRO A 1 114 ? -1.218 3.788 12.664 1.00 89.81 114 PRO A O 1
ATOM 829 N N . THR A 1 115 ? -1.378 1.558 12.805 1.00 89.81 115 THR A N 1
ATOM 830 C CA . THR A 1 115 ? -0.304 1.367 13.796 1.00 89.81 115 THR A CA 1
ATOM 831 C C . THR A 1 115 ? 0.869 0.572 13.242 1.00 89.81 115 THR A C 1
ATOM 833 O O . THR A 1 115 ? 1.993 0.720 13.718 1.00 89.81 115 THR A O 1
ATOM 836 N N . HIS A 1 116 ? 0.633 -0.248 12.219 1.00 92.94 116 HIS A N 1
ATOM 837 C CA . HIS A 1 116 ? 1.665 -1.014 11.536 1.00 92.94 116 HIS A CA 1
ATOM 838 C C . HIS A 1 116 ? 1.300 -1.182 10.063 1.00 92.94 116 HIS A C 1
ATOM 840 O O . HIS A 1 116 ? 0.164 -1.521 9.746 1.00 92.94 116 HIS A O 1
ATOM 846 N N . ILE A 1 117 ? 2.269 -0.977 9.170 1.00 95.25 117 ILE A N 1
ATOM 847 C CA . ILE A 1 117 ? 2.108 -1.162 7.726 1.00 95.25 117 ILE A CA 1
ATOM 848 C C . ILE A 1 117 ? 3.319 -1.943 7.220 1.00 95.25 117 ILE A C 1
ATOM 850 O O . ILE A 1 117 ? 4.450 -1.466 7.310 1.00 95.25 117 ILE A O 1
ATOM 854 N N . ALA A 1 118 ? 3.080 -3.119 6.649 1.00 96.81 118 ALA A N 1
ATOM 855 C CA . ALA A 1 118 ? 4.066 -3.887 5.906 1.00 96.81 118 ALA A CA 1
ATOM 856 C C . ALA A 1 118 ? 3.562 -4.091 4.479 1.00 96.81 118 ALA A C 1
ATOM 858 O O . ALA A 1 118 ? 2.521 -4.703 4.259 1.00 96.81 118 ALA A O 1
ATOM 859 N N . ALA A 1 119 ? 4.304 -3.591 3.494 1.00 97.88 119 ALA A N 1
ATOM 860 C CA . ALA A 1 119 ? 3.975 -3.789 2.090 1.00 97.88 119 ALA A CA 1
ATOM 861 C C . ALA A 1 119 ? 5.161 -4.377 1.331 1.00 97.88 119 ALA A C 1
ATOM 863 O O . ALA A 1 119 ? 6.322 -4.156 1.681 1.00 97.88 119 ALA A O 1
ATOM 864 N N . THR A 1 120 ? 4.865 -5.125 0.275 1.00 97.56 120 THR A N 1
ATOM 865 C CA . THR A 1 120 ? 5.869 -5.692 -0.624 1.00 97.56 120 THR A CA 1
ATOM 866 C C . THR A 1 120 ? 5.467 -5.494 -2.073 1.00 97.56 120 THR A C 1
ATOM 868 O O . THR A 1 120 ? 4.279 -5.551 -2.395 1.00 97.56 120 THR A O 1
ATOM 871 N N . TYR A 1 121 ? 6.458 -5.364 -2.950 1.00 95.62 121 TYR A N 1
ATOM 872 C CA . TYR A 1 121 ? 6.262 -5.407 -4.393 1.00 95.62 121 TYR A CA 1
ATOM 873 C C . TYR A 1 121 ? 7.149 -6.475 -5.034 1.00 95.62 121 TYR A C 1
ATOM 875 O O . TYR A 1 121 ? 8.350 -6.544 -4.769 1.00 95.62 121 TYR A O 1
ATOM 883 N N . ASP A 1 122 ? 6.552 -7.312 -5.875 1.00 93.12 122 ASP A N 1
ATOM 884 C CA . ASP A 1 122 ? 7.236 -8.308 -6.695 1.00 93.12 122 ASP A CA 1
ATOM 885 C C . ASP A 1 122 ? 7.243 -7.839 -8.154 1.00 93.12 122 ASP A C 1
ATOM 887 O O . ASP A 1 122 ? 6.193 -7.706 -8.784 1.00 93.12 122 ASP A O 1
ATOM 891 N N . VAL A 1 123 ? 8.441 -7.597 -8.688 1.00 88.75 123 VAL A N 1
ATOM 892 C CA . VAL A 1 123 ? 8.644 -7.100 -10.056 1.00 88.75 123 VAL A CA 1
ATOM 893 C C . VAL A 1 123 ? 8.338 -8.176 -11.098 1.00 88.75 123 VAL A C 1
ATOM 895 O O . VAL A 1 123 ? 7.859 -7.849 -12.178 1.00 88.75 123 VAL A O 1
ATOM 898 N N . ALA A 1 124 ? 8.601 -9.451 -10.797 1.00 87.31 124 ALA A N 1
ATOM 899 C CA . ALA A 1 124 ? 8.423 -10.542 -11.752 1.00 87.31 124 ALA A CA 1
ATOM 900 C C . ALA A 1 124 ? 6.940 -10.839 -12.008 1.00 87.31 124 ALA A C 1
ATOM 902 O O . ALA A 1 124 ? 6.568 -11.233 -13.112 1.00 87.31 124 ALA A O 1
ATOM 903 N N . THR A 1 125 ? 6.094 -10.640 -10.995 1.00 90.81 125 THR A N 1
ATOM 904 C CA . THR A 1 125 ? 4.643 -10.880 -11.079 1.00 90.81 125 THR A CA 1
ATOM 905 C C . THR A 1 125 ? 3.805 -9.600 -11.073 1.00 90.81 125 THR A C 1
ATOM 907 O O . THR A 1 125 ? 2.573 -9.676 -11.041 1.00 90.81 125 THR A O 1
ATOM 910 N N . SER A 1 126 ? 4.460 -8.433 -11.078 1.00 91.56 126 SER A N 1
ATOM 911 C CA . SER A 1 126 ? 3.855 -7.109 -10.878 1.00 91.56 126 SER A CA 1
ATOM 912 C C . SER A 1 126 ? 2.875 -7.079 -9.703 1.00 91.56 126 SER A C 1
ATOM 914 O O . SER A 1 126 ? 1.802 -6.479 -9.779 1.00 91.56 126 SER A O 1
ATOM 916 N N . ARG A 1 127 ? 3.196 -7.789 -8.617 1.00 95.12 127 ARG A N 1
ATOM 917 C CA . ARG A 1 127 ? 2.272 -8.016 -7.504 1.00 95.12 127 ARG A CA 1
ATOM 918 C C . ARG A 1 127 ? 2.595 -7.096 -6.341 1.00 95.12 127 ARG A C 1
ATOM 920 O O . ARG A 1 127 ? 3.687 -7.148 -5.782 1.00 95.12 127 ARG A O 1
ATOM 927 N N . PHE A 1 128 ? 1.611 -6.303 -5.942 1.00 97.19 128 PHE A N 1
ATOM 928 C CA . PHE A 1 128 ? 1.624 -5.537 -4.705 1.00 97.19 128 PHE A CA 1
ATOM 929 C C . PHE A 1 128 ? 0.881 -6.313 -3.617 1.00 97.19 128 PHE A C 1
ATOM 931 O O . PHE A 1 128 ? -0.191 -6.870 -3.861 1.00 97.19 128 PHE A O 1
ATOM 938 N N . THR A 1 129 ? 1.440 -6.339 -2.413 1.00 98.06 129 THR A N 1
ATOM 939 C CA . THR A 1 129 ? 0.819 -6.956 -1.237 1.00 98.06 129 THR A CA 1
ATOM 940 C C . THR A 1 129 ? 0.973 -6.022 -0.051 1.00 98.06 129 THR A C 1
ATOM 942 O O . THR A 1 129 ? 2.031 -5.417 0.115 1.00 98.06 129 THR A O 1
ATOM 945 N N . ILE A 1 130 ? -0.063 -5.931 0.776 1.00 98.12 130 ILE A N 1
ATOM 946 C CA . ILE A 1 130 ? -0.074 -5.139 2.002 1.00 98.12 130 ILE A CA 1
ATOM 947 C C . ILE A 1 130 ? -0.657 -5.945 3.163 1.00 98.12 130 ILE A C 1
ATOM 949 O O . ILE A 1 130 ? -1.607 -6.709 2.989 1.00 98.12 130 ILE A O 1
ATOM 953 N N . ASP A 1 131 ? -0.049 -5.775 4.330 1.00 97.56 131 ASP A N 1
ATOM 954 C CA . ASP A 1 131 ? -0.468 -6.242 5.647 1.00 97.56 131 ASP A CA 1
ATOM 955 C C . ASP A 1 131 ? -0.455 -5.024 6.574 1.00 97.56 131 ASP A C 1
ATOM 957 O O . ASP A 1 131 ? 0.595 -4.430 6.838 1.00 97.56 131 ASP A O 1
ATOM 961 N N . GLU A 1 132 ? -1.634 -4.598 7.001 1.00 95.69 132 GLU A N 1
ATOM 962 C CA . GLU A 1 132 ? -1.807 -3.388 7.789 1.00 95.69 132 GLU A CA 1
ATOM 963 C C . GLU A 1 132 ? -2.603 -3.692 9.047 1.00 95.69 132 GLU A C 1
ATOM 965 O O . GLU A 1 132 ? -3.611 -4.399 9.012 1.00 95.69 132 GLU A O 1
ATOM 970 N N . THR A 1 133 ? -2.163 -3.094 10.146 1.00 94.69 133 THR A N 1
ATOM 971 C CA . THR A 1 133 ? -2.883 -3.075 11.410 1.00 94.69 133 THR A CA 1
ATOM 972 C C . THR A 1 133 ? -3.344 -1.656 11.700 1.00 94.69 133 THR A C 1
ATOM 974 O O . THR A 1 133 ? -2.549 -0.718 11.609 1.00 94.69 133 THR A O 1
ATOM 977 N N . TRP A 1 134 ? -4.605 -1.498 12.092 1.00 92.81 134 TRP A N 1
ATOM 978 C CA . TRP A 1 134 ? -5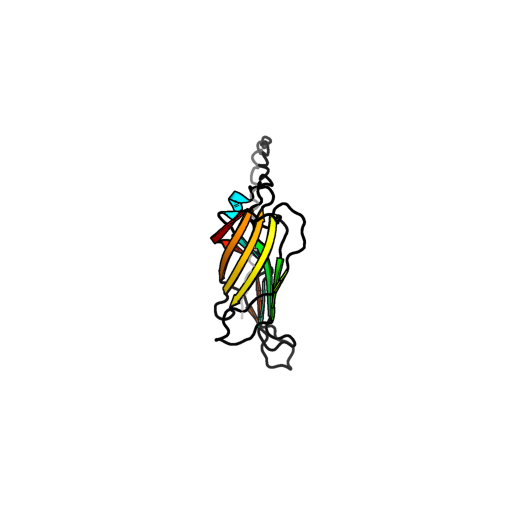.190 -0.214 12.469 1.00 92.81 134 TRP A CA 1
ATOM 979 C C . TRP A 1 134 ? -6.026 -0.315 13.739 1.00 92.81 134 TRP A C 1
ATOM 981 O O . TRP A 1 134 ? -6.514 -1.381 14.117 1.00 92.81 134 TRP A O 1
ATOM 991 N N . VAL A 1 135 ? -6.174 0.819 14.415 1.00 90.94 135 VAL A N 1
ATOM 992 C CA . VAL A 1 135 ? -6.975 0.961 15.631 1.00 90.94 135 VAL A CA 1
ATOM 993 C C . VAL A 1 135 ? -8.282 1.666 15.305 1.00 90.94 135 VAL A C 1
ATOM 995 O O . VAL A 1 135 ? -8.316 2.571 14.479 1.00 90.94 135 VAL A O 1
ATOM 998 N N . CYS A 1 136 ? -9.344 1.262 15.994 1.00 89.00 136 CYS A N 1
ATOM 999 C CA . CYS A 1 136 ? -10.649 1.902 16.050 1.00 89.00 136 CYS A CA 1
ATOM 1000 C C . CYS A 1 136 ? -10.936 2.341 17.497 1.00 89.00 136 CYS A C 1
ATOM 1002 O O . CYS A 1 136 ? -11.381 1.533 18.318 1.00 89.00 136 CYS A O 1
ATOM 1004 N N . GLU A 1 137 ? -10.721 3.616 17.815 1.00 86.88 137 GLU A N 1
ATOM 1005 C CA . GLU A 1 137 ? -10.894 4.184 19.162 1.00 86.88 137 GLU A CA 1
ATOM 1006 C C . GLU A 1 137 ? -12.347 4.487 19.540 1.00 86.88 137 GLU A C 1
ATOM 1008 O O . GLU A 1 137 ? -12.658 4.630 20.720 1.00 86.88 137 GLU A O 1
ATOM 1013 N N . ASN A 1 138 ? -13.260 4.558 18.565 1.00 82.31 138 ASN A N 1
ATOM 1014 C CA . ASN A 1 138 ? -14.686 4.788 18.840 1.00 82.31 138 ASN A CA 1
ATOM 1015 C C . ASN A 1 138 ? -15.350 3.629 19.605 1.00 82.31 138 ASN A C 1
ATOM 1017 O O . ASN A 1 138 ? -16.425 3.809 20.174 1.00 82.31 138 ASN A O 1
ATOM 1021 N N . ASN A 1 139 ? -14.714 2.456 19.638 1.00 74.88 139 ASN A N 1
ATOM 1022 C CA . ASN A 1 139 ? -15.179 1.312 20.410 1.00 74.88 139 ASN A CA 1
ATOM 1023 C C . ASN A 1 139 ? -14.672 1.385 21.856 1.00 74.88 139 ASN A C 1
ATOM 1025 O O . ASN A 1 139 ? -13.590 1.899 22.136 1.00 74.88 139 ASN A O 1
ATOM 1029 N N . ARG A 1 140 ? -15.457 0.855 22.799 1.00 83.75 140 ARG A N 1
ATOM 1030 C CA . ARG A 1 140 ? -15.092 0.756 24.220 1.00 83.75 140 ARG A CA 1
ATOM 1031 C C . ARG A 1 140 ? -15.162 -0.721 24.643 1.00 83.75 140 ARG A C 1
ATOM 1033 O O . ARG A 1 140 ? -16.271 -1.209 24.846 1.00 83.75 140 ARG A O 1
ATOM 1040 N N . PRO A 1 141 ? -14.026 -1.433 24.787 1.00 85.94 141 PRO A N 1
ATOM 1041 C CA . PRO A 1 141 ? -12.646 -0.970 24.578 1.00 85.94 141 PRO A CA 1
ATOM 1042 C C . PRO A 1 141 ? -12.317 -0.713 23.092 1.00 85.94 141 PRO A C 1
ATOM 1044 O O . PRO A 1 141 ? -13.011 -1.253 22.224 1.00 85.94 141 PRO A O 1
ATOM 1047 N N . PRO A 1 142 ? -11.264 0.075 22.783 1.00 88.56 142 PRO A N 1
ATOM 1048 C CA . PRO A 1 142 ? -10.770 0.221 21.419 1.00 88.56 142 PRO A CA 1
ATOM 1049 C C . PRO A 1 142 ? -10.451 -1.139 20.807 1.00 88.56 142 PRO A C 1
ATOM 1051 O O . PRO A 1 142 ? -10.020 -2.059 21.506 1.00 88.56 142 PRO A O 1
ATOM 1054 N N . LEU A 1 143 ? -10.650 -1.260 19.500 1.00 91.81 143 LEU A N 1
ATOM 1055 C CA . LEU A 1 143 ? -10.355 -2.485 18.765 1.00 91.81 143 LEU A CA 1
ATOM 1056 C C . LEU A 1 143 ? -9.169 -2.272 17.835 1.00 91.81 143 LEU A C 1
ATOM 1058 O O . LEU A 1 143 ? -9.014 -1.203 17.251 1.00 91.81 143 LEU A O 1
ATOM 1062 N N . LEU A 1 144 ? -8.365 -3.311 17.693 1.00 93.44 144 LEU A N 1
ATOM 1063 C CA . LEU A 1 144 ? -7.257 -3.420 16.767 1.00 93.44 144 LEU A CA 1
ATOM 1064 C C . LEU A 1 144 ? -7.629 -4.455 15.708 1.00 93.44 144 LEU A C 1
ATOM 1066 O O . LEU A 1 144 ? -8.070 -5.556 16.043 1.00 93.44 144 LEU A O 1
ATOM 1070 N N . PHE A 1 145 ? -7.459 -4.086 14.449 1.00 95.31 145 PHE A N 1
ATOM 1071 C CA . PHE A 1 145 ? -7.747 -4.920 13.292 1.00 95.31 145 PHE A CA 1
ATOM 1072 C C . PHE A 1 145 ? -6.467 -5.109 12.499 1.00 95.31 145 PHE A C 1
ATOM 1074 O O . PHE A 1 145 ? -5.713 -4.153 12.336 1.00 95.31 145 PHE A O 1
ATOM 1081 N N . THR A 1 146 ? -6.244 -6.311 11.982 1.00 96.62 146 THR A N 1
ATOM 1082 C CA . THR A 1 146 ? -5.183 -6.584 11.010 1.00 96.62 146 THR A CA 1
ATOM 1083 C C . THR A 1 146 ? -5.815 -7.137 9.752 1.00 96.62 146 THR A C 1
ATOM 1085 O O . THR A 1 146 ? -6.575 -8.104 9.811 1.00 96.62 146 THR A O 1
ATOM 1088 N N . GLY A 1 147 ? -5.495 -6.547 8.609 1.00 97.19 147 GLY A N 1
ATOM 1089 C CA . GLY A 1 147 ? -6.013 -6.951 7.314 1.00 97.19 147 GLY A CA 1
ATOM 1090 C C . GLY A 1 147 ? -4.906 -7.114 6.286 1.00 97.19 147 GLY A C 1
ATOM 1091 O O . GLY A 1 147 ? -3.845 -6.499 6.379 1.00 97.19 147 GLY A O 1
ATOM 1092 N N . LYS A 1 148 ? -5.177 -7.949 5.285 1.00 98.12 148 LYS A N 1
ATOM 1093 C CA . LYS A 1 148 ? -4.270 -8.213 4.169 1.00 98.12 148 LYS A CA 1
ATOM 1094 C C . LYS A 1 148 ? -4.960 -8.005 2.840 1.00 98.12 148 LYS A C 1
ATOM 1096 O O . LYS A 1 148 ? -6.137 -8.330 2.692 1.00 98.12 148 LYS A O 1
ATOM 1101 N N . ALA A 1 149 ? -4.199 -7.560 1.853 1.00 98.06 149 ALA A N 1
ATOM 1102 C CA . ALA A 1 149 ? -4.635 -7.549 0.468 1.00 98.06 149 ALA A CA 1
ATOM 1103 C C . ALA A 1 149 ? -3.469 -7.766 -0.490 1.00 98.06 149 ALA A C 1
ATOM 1105 O O . ALA A 1 149 ? -2.310 -7.498 -0.175 1.00 98.06 149 ALA A O 1
ATOM 1106 N N . SER A 1 150 ? -3.790 -8.255 -1.684 1.00 97.94 150 SER A N 1
ATOM 1107 C CA . SER A 1 150 ? -2.831 -8.422 -2.768 1.00 97.94 150 SER A CA 1
ATOM 1108 C C . SER A 1 150 ? -3.506 -8.134 -4.099 1.00 97.94 150 SER A C 1
ATOM 1110 O O . SER A 1 150 ? -4.649 -8.532 -4.314 1.00 97.94 150 SER A O 1
ATOM 1112 N N . THR A 1 151 ? -2.790 -7.468 -4.998 1.00 97.50 151 THR A N 1
ATOM 1113 C CA . THR A 1 151 ? -3.258 -7.184 -6.353 1.00 97.50 151 THR A CA 1
ATOM 1114 C C . THR A 1 151 ? -2.106 -7.219 -7.351 1.00 97.50 151 THR A C 1
ATOM 1116 O O . THR A 1 151 ? -0.946 -7.015 -6.990 1.00 97.50 151 THR A O 1
ATOM 1119 N N . THR A 1 152 ? -2.429 -7.472 -8.615 1.00 96.06 152 THR A N 1
ATOM 1120 C CA . THR A 1 152 ? -1.503 -7.299 -9.734 1.00 96.06 152 THR A CA 1
ATOM 1121 C C . THR A 1 152 ? -1.691 -5.901 -10.313 1.00 96.06 152 THR A C 1
ATOM 1123 O O . THR A 1 152 ? -2.817 -5.478 -10.565 1.00 96.06 152 THR A O 1
ATOM 1126 N N . LEU A 1 153 ? -0.588 -5.183 -10.505 1.00 93.62 153 LEU A N 1
ATOM 1127 C CA . LEU A 1 153 ? -0.565 -3.842 -11.072 1.00 93.62 153 LEU A CA 1
ATOM 1128 C C . LEU A 1 153 ? -0.229 -3.930 -12.561 1.00 93.62 153 LEU A C 1
ATOM 1130 O O . LEU A 1 153 ? 0.892 -4.281 -12.930 1.00 93.62 153 LEU A O 1
ATOM 1134 N N . ASP A 1 154 ? -1.198 -3.602 -13.412 1.00 90.06 154 ASP A N 1
ATOM 1135 C CA . ASP A 1 154 ? -0.964 -3.434 -14.845 1.00 90.06 154 ASP A CA 1
ATOM 1136 C C . ASP A 1 154 ? -0.455 -2.009 -15.101 1.00 90.06 154 ASP A C 1
ATOM 1138 O O . ASP A 1 154 ? -1.220 -1.042 -15.131 1.00 90.06 154 ASP A O 1
ATOM 1142 N N . LEU A 1 155 ? 0.870 -1.862 -15.156 1.00 88.44 155 LEU A N 1
ATOM 1143 C CA . LEU A 1 155 ? 1.525 -0.563 -15.273 1.00 88.44 155 LEU A CA 1
ATOM 1144 C C . LEU A 1 155 ? 1.904 -0.302 -16.735 1.00 88.44 155 LEU A C 1
ATOM 1146 O O . LEU A 1 155 ? 2.787 -0.989 -17.255 1.00 88.44 155 LEU A O 1
ATOM 1150 N N . PRO A 1 156 ? 1.322 0.713 -17.402 1.00 89.50 156 PRO A N 1
ATOM 1151 C CA . PRO A 1 156 ? 1.755 1.078 -18.740 1.00 89.50 156 PRO A CA 1
ATOM 1152 C C . PRO A 1 156 ? 3.184 1.626 -18.675 1.00 89.50 156 PRO A C 1
ATOM 1154 O O . PRO A 1 156 ? 3.483 2.544 -17.907 1.00 89.50 156 PRO A O 1
ATOM 1157 N N . CYS A 1 157 ? 4.068 1.042 -19.481 1.00 88.00 157 CYS A N 1
ATOM 1158 C CA . CYS A 1 157 ? 5.493 1.350 -19.509 1.00 88.00 157 CYS A CA 1
ATOM 1159 C C . CYS A 1 157 ? 5.871 2.128 -20.770 1.00 88.00 157 CYS A C 1
ATOM 1161 O O . CYS A 1 157 ? 5.480 1.758 -21.877 1.00 88.00 157 CYS A O 1
ATOM 1163 N N . ALA A 1 158 ? 6.693 3.163 -20.611 1.00 85.94 158 ALA A N 1
ATOM 1164 C CA . ALA A 1 158 ? 7.292 3.900 -21.712 1.00 85.94 158 ALA A CA 1
ATOM 1165 C C . ALA A 1 158 ? 8.825 3.911 -21.575 1.00 85.94 158 ALA A C 1
ATOM 1167 O O . ALA A 1 158 ? 9.348 4.133 -20.477 1.00 85.94 158 ALA A O 1
ATOM 1168 N N . PRO A 1 159 ? 9.569 3.680 -22.671 1.00 81.06 159 PRO A N 1
ATOM 1169 C CA . PRO A 1 159 ? 11.009 3.864 -22.662 1.00 81.06 159 PRO A CA 1
ATOM 1170 C C . PRO A 1 159 ? 11.335 5.352 -22.502 1.00 81.06 159 PRO A C 1
ATOM 1172 O O . PRO A 1 159 ? 10.850 6.195 -23.257 1.00 81.06 159 PRO A O 1
ATOM 1175 N N . VAL A 1 160 ? 12.189 5.670 -21.537 1.00 75.94 160 VAL A N 1
ATOM 1176 C CA . VAL A 1 160 ? 12.783 6.995 -21.378 1.00 75.94 160 VAL A CA 1
ATOM 1177 C C . VAL A 1 160 ? 14.153 6.932 -22.035 1.00 75.94 160 VAL A C 1
ATOM 1179 O O . VAL A 1 160 ? 15.114 6.418 -21.468 1.00 75.94 160 VAL A O 1
ATOM 1182 N N . ILE A 1 161 ? 14.237 7.417 -23.273 1.00 64.62 161 ILE A N 1
ATOM 1183 C CA . ILE A 1 161 ? 15.518 7.531 -23.972 1.00 64.62 161 ILE A CA 1
ATOM 1184 C C . ILE A 1 161 ? 16.253 8.724 -23.356 1.00 64.62 161 ILE A C 1
ATOM 1186 O O . ILE A 1 161 ? 15.996 9.874 -23.716 1.00 64.62 161 ILE A O 1
ATOM 1190 N N . SER A 1 162 ? 17.148 8.463 -22.403 1.00 57.81 162 SER A N 1
ATOM 1191 C CA . SER A 1 162 ? 18.142 9.452 -21.993 1.00 57.81 162 SER A CA 1
ATOM 1192 C C . SER A 1 162 ? 19.077 9.714 -23.182 1.00 57.81 162 SER A C 1
ATOM 1194 O O . SER A 1 162 ? 19.357 8.836 -23.997 1.00 57.81 162 SER A O 1
ATOM 1196 N N . SER A 1 163 ? 19.475 10.966 -23.380 1.00 51.28 163 SER A N 1
ATOM 1197 C CA . SER A 1 163 ? 20.166 11.414 -24.591 1.00 51.28 163 SER A CA 1
ATOM 1198 C C . SER A 1 163 ? 21.417 10.583 -24.923 1.00 51.28 163 SER A C 1
ATOM 1200 O O . SER A 1 163 ? 22.344 10.572 -24.127 1.00 51.28 163 SER A O 1
ATOM 1202 N N . ARG A 1 164 ? 21.422 9.961 -26.114 1.00 54.81 164 ARG A N 1
ATOM 1203 C CA . ARG A 1 164 ? 22.513 9.466 -27.002 1.00 54.81 164 ARG A CA 1
ATOM 1204 C C . ARG A 1 164 ? 23.814 8.831 -26.466 1.00 54.81 164 ARG A C 1
ATOM 1206 O O . ARG A 1 164 ? 24.508 8.247 -27.292 1.00 54.81 164 ARG A O 1
ATOM 1213 N N . GLU A 1 165 ? 24.154 8.883 -25.186 1.00 57.50 165 GLU A N 1
ATOM 1214 C CA . GLU A 1 165 ? 25.473 8.468 -24.680 1.00 57.50 165 GLU A CA 1
ATOM 1215 C C . GLU A 1 165 ? 25.437 7.296 -23.688 1.00 57.50 165 GLU A C 1
ATOM 1217 O O . GLU A 1 165 ? 26.491 6.733 -23.405 1.00 57.50 165 GLU A O 1
ATOM 1222 N N . ASP A 1 166 ? 24.259 6.850 -23.234 1.00 55.97 166 ASP A N 1
ATOM 1223 C CA . ASP A 1 166 ? 24.130 5.648 -22.398 1.00 55.97 166 ASP A CA 1
ATOM 1224 C C . ASP A 1 166 ? 23.246 4.594 -23.098 1.00 55.97 166 ASP A C 1
ATOM 1226 O O . ASP A 1 166 ? 22.066 4.850 -23.351 1.00 55.97 166 ASP A O 1
ATOM 123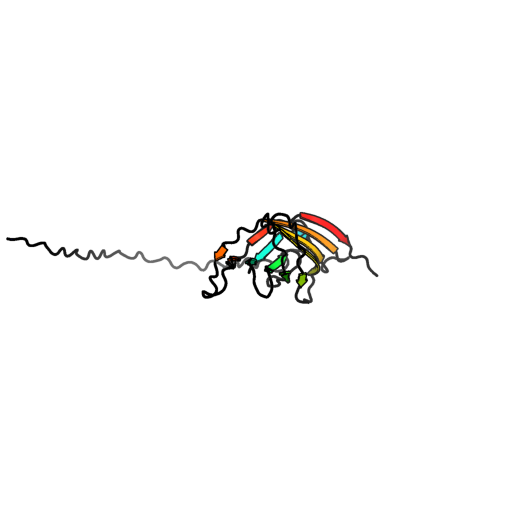0 N N . PRO A 1 167 ? 23.780 3.411 -23.461 1.00 55.47 167 PRO A N 1
ATOM 1231 C CA . PRO A 1 167 ? 23.014 2.353 -24.122 1.00 55.47 167 PRO A CA 1
ATOM 1232 C C . PRO A 1 167 ? 22.002 1.656 -23.196 1.00 55.47 167 PRO A C 1
ATOM 1234 O O . PRO A 1 167 ? 21.267 0.775 -23.649 1.00 55.47 167 PRO A O 1
ATOM 1237 N N . ASN A 1 168 ? 21.953 2.007 -21.908 1.00 62.25 168 ASN A N 1
ATOM 1238 C CA . ASN A 1 168 ? 21.029 1.391 -20.967 1.00 62.25 168 ASN A CA 1
ATOM 1239 C C . ASN A 1 168 ? 19.631 2.007 -21.088 1.00 62.25 168 ASN A C 1
ATOM 1241 O O . ASN A 1 168 ? 19.351 3.081 -20.560 1.00 62.25 168 ASN A O 1
ATOM 1245 N N . LEU A 1 169 ? 18.734 1.288 -21.767 1.00 68.06 169 LEU A N 1
ATOM 1246 C CA . LEU A 1 169 ? 17.316 1.623 -21.857 1.00 68.06 169 LEU A CA 1
ATOM 1247 C C . LEU A 1 169 ? 16.706 1.734 -20.449 1.00 68.06 169 LEU A C 1
ATOM 1249 O O . LEU A 1 169 ? 16.545 0.731 -19.752 1.00 68.06 169 LEU A O 1
ATOM 1253 N N . VAL A 1 170 ? 16.348 2.950 -20.042 1.00 76.62 170 VAL A N 1
ATOM 1254 C CA . VAL A 1 170 ? 15.524 3.188 -18.854 1.00 76.62 170 VAL A CA 1
ATOM 1255 C C . VAL A 1 170 ? 14.066 3.054 -19.269 1.00 76.62 170 VAL A C 1
ATOM 1257 O O . VAL A 1 170 ? 13.637 3.643 -20.260 1.00 76.62 170 VAL A O 1
ATOM 1260 N N . VAL A 1 171 ? 13.288 2.280 -18.520 1.00 82.69 171 VAL A N 1
ATOM 1261 C CA . VAL A 1 171 ? 11.844 2.151 -18.736 1.00 82.69 171 VAL A CA 1
ATOM 1262 C C . VAL A 1 171 ? 11.131 2.631 -17.488 1.00 82.69 171 VAL A C 1
ATOM 1264 O O . VAL A 1 171 ? 11.365 2.113 -16.394 1.00 82.69 171 VAL A O 1
ATOM 1267 N N . THR A 1 172 ? 10.244 3.604 -17.662 1.00 85.69 172 THR A N 1
ATOM 1268 C CA . THR A 1 172 ? 9.380 4.103 -16.596 1.00 85.69 172 THR A CA 1
ATOM 1269 C C . THR A 1 172 ? 7.961 3.627 -16.860 1.00 85.69 172 THR A C 1
ATOM 1271 O O . THR A 1 172 ? 7.395 3.878 -17.922 1.00 85.69 172 THR A O 1
ATOM 1274 N N . CYS A 1 173 ? 7.389 2.939 -15.883 1.00 89.31 173 CYS A N 1
ATOM 1275 C CA . CYS A 1 173 ? 5.995 2.542 -15.857 1.00 89.31 173 CYS A CA 1
ATOM 1276 C C . CYS A 1 173 ? 5.276 3.371 -14.802 1.00 89.31 173 CYS A C 1
ATOM 1278 O O . CYS A 1 173 ? 5.768 3.524 -13.683 1.00 89.31 173 CYS A O 1
ATOM 1280 N N . ALA A 1 174 ? 4.128 3.936 -15.151 1.00 89.50 174 ALA A N 1
ATOM 1281 C CA . ALA A 1 174 ? 3.418 4.828 -14.251 1.00 89.50 174 ALA A CA 1
ATOM 1282 C C . ALA A 1 174 ? 1.911 4.671 -14.400 1.00 89.50 174 ALA A C 1
ATOM 1284 O O . ALA A 1 174 ? 1.401 4.543 -15.508 1.00 89.50 174 ALA A O 1
ATOM 1285 N N . HIS A 1 175 ? 1.195 4.726 -13.282 1.00 90.06 175 HIS A N 1
ATOM 1286 C CA . HIS A 1 175 ? -0.260 4.671 -13.264 1.00 90.06 175 HIS A CA 1
ATOM 1287 C C . HIS A 1 175 ? -0.789 5.690 -12.252 1.00 90.06 175 HIS A C 1
ATOM 1289 O O . HIS A 1 175 ? -0.564 5.567 -11.048 1.00 90.06 175 HIS A O 1
ATOM 1295 N N . MET A 1 176 ? -1.452 6.731 -12.758 1.00 87.06 176 MET A N 1
ATOM 1296 C CA . MET A 1 176 ? -1.893 7.885 -11.958 1.00 87.06 176 MET A CA 1
ATOM 1297 C C . MET A 1 176 ? -3.352 7.783 -11.515 1.00 87.06 176 MET A C 1
ATOM 1299 O O . MET A 1 176 ? -3.765 8.485 -10.598 1.00 87.06 176 MET A O 1
ATOM 1303 N N . THR A 1 177 ? -4.154 6.937 -12.164 1.00 88.69 177 THR A N 1
ATOM 1304 C CA . THR A 1 177 ? -5.543 6.729 -11.757 1.00 88.69 177 THR A CA 1
ATOM 1305 C C . THR A 1 177 ? -5.601 5.793 -10.545 1.00 88.69 177 THR A C 1
ATOM 1307 O O . THR A 1 177 ? -4.882 4.786 -10.530 1.00 88.69 177 THR A O 1
ATOM 1310 N N . PRO A 1 178 ? -6.434 6.105 -9.534 1.00 91.25 178 PRO A N 1
ATOM 1311 C CA . PRO A 1 178 ? -6.618 5.232 -8.386 1.00 91.25 178 PRO A CA 1
ATOM 1312 C C . PRO A 1 178 ? -7.167 3.864 -8.786 1.00 91.25 178 PRO A C 1
ATOM 1314 O O . PRO A 1 178 ? -8.017 3.749 -9.672 1.00 91.25 178 PRO A O 1
ATOM 1317 N N . PHE A 1 179 ? -6.688 2.835 -8.100 1.00 90.25 179 PHE A N 1
ATOM 1318 C CA . PHE A 1 179 ? -7.137 1.460 -8.238 1.00 90.25 179 PHE A CA 1
ATOM 1319 C C . PHE A 1 179 ? -7.513 0.915 -6.860 1.00 90.25 179 PHE A C 1
ATOM 1321 O O . PHE A 1 179 ? -6.669 0.853 -5.964 1.00 90.25 179 PHE A O 1
ATOM 1328 N N . SER A 1 180 ? -8.773 0.514 -6.689 1.00 95.19 180 SER A N 1
ATOM 1329 C CA . SER A 1 180 ? -9.260 -0.081 -5.443 1.00 95.19 180 SER A CA 1
ATOM 1330 C C . SER A 1 180 ? -9.260 -1.604 -5.526 1.00 95.19 180 SER A C 1
ATOM 1332 O O . SER A 1 180 ? -9.624 -2.180 -6.550 1.00 95.19 180 SER A O 1
ATOM 1334 N N . PHE A 1 181 ? -8.894 -2.266 -4.433 1.00 96.69 181 PHE A N 1
ATOM 1335 C CA . PHE A 1 181 ? -8.866 -3.720 -4.354 1.00 96.69 181 PHE A CA 1
ATOM 1336 C C . PHE A 1 181 ? -9.316 -4.227 -2.981 1.00 96.69 181 PHE A C 1
ATOM 1338 O O . PHE A 1 181 ? -9.049 -3.592 -1.954 1.00 96.69 181 PHE A O 1
ATOM 1345 N N . PRO A 1 182 ? -10.042 -5.360 -2.958 1.00 97.31 182 PRO A N 1
ATOM 1346 C CA . PRO A 1 182 ? -10.602 -5.895 -1.734 1.00 97.31 182 PRO A CA 1
ATOM 1347 C C . PRO A 1 182 ? -9.532 -6.549 -0.863 1.00 97.31 182 PRO A C 1
ATOM 1349 O O . PRO A 1 182 ? -8.496 -7.031 -1.330 1.00 97.31 182 PRO A O 1
ATOM 1352 N N . GLY A 1 183 ? -9.847 -6.582 0.421 1.00 96.38 183 GLY A N 1
ATOM 1353 C CA . GLY A 1 183 ? -9.054 -7.162 1.475 1.00 96.38 183 GLY A CA 1
ATOM 1354 C C . GLY A 1 183 ? -9.625 -8.409 2.105 1.00 96.38 183 GLY A C 1
ATOM 1355 O O . GLY A 1 183 ? -10.730 -8.857 1.813 1.00 96.38 183 GLY A O 1
ATOM 1356 N N . THR A 1 184 ? -8.868 -8.942 3.052 1.00 96.88 184 THR A N 1
ATOM 1357 C CA . THR A 1 184 ? -9.339 -9.937 4.007 1.00 96.88 184 THR A CA 1
ATOM 1358 C C . THR A 1 184 ? -8.920 -9.510 5.401 1.00 96.88 184 THR A C 1
ATOM 1360 O O . THR A 1 184 ? -7.744 -9.223 5.639 1.00 96.88 184 THR A O 1
ATOM 1363 N N . LEU A 1 185 ? -9.881 -9.471 6.321 1.00 96.31 185 LEU A N 1
ATOM 1364 C CA . LEU A 1 185 ? -9.596 -9.309 7.736 1.00 96.31 185 LEU A CA 1
ATOM 1365 C C . LEU A 1 185 ? -8.907 -10.580 8.257 1.00 96.31 185 LEU A C 1
ATOM 1367 O O . LEU A 1 185 ? -9.398 -11.689 8.063 1.00 96.31 185 LEU A O 1
ATOM 1371 N N . VAL A 1 186 ? -7.753 -10.415 8.895 1.00 97.00 186 VAL A N 1
ATOM 1372 C CA . VAL A 1 186 ? -6.940 -11.504 9.454 1.00 97.00 186 VAL A CA 1
ATOM 1373 C C . VAL A 1 186 ? -7.214 -11.674 10.941 1.00 97.00 186 VAL A C 1
ATOM 1375 O O . VAL A 1 186 ? -7.317 -12.800 11.424 1.00 97.00 186 VAL A O 1
ATOM 1378 N N . SER A 1 187 ? -7.323 -10.570 11.677 1.00 95.56 187 SER A N 1
ATOM 1379 C CA . SER A 1 187 ? -7.593 -10.603 13.110 1.00 95.56 187 SER A CA 1
ATOM 1380 C C . SER A 1 187 ? -8.299 -9.343 13.588 1.00 95.56 187 SER A C 1
ATOM 1382 O O . SER A 1 187 ? -8.161 -8.263 13.015 1.00 95.56 187 SER A O 1
ATOM 1384 N N . GLN A 1 188 ? -9.032 -9.509 14.684 1.00 93.88 188 GLN A N 1
ATOM 1385 C CA . GLN A 1 188 ? -9.659 -8.448 15.453 1.00 93.88 188 GLN A CA 1
ATOM 1386 C C . GLN A 1 188 ? -9.447 -8.758 16.932 1.00 93.88 188 GLN A C 1
ATOM 1388 O O . GLN A 1 188 ? -9.735 -9.865 17.391 1.00 93.88 188 GLN A O 1
ATOM 1393 N N . SER A 1 189 ? -8.964 -7.782 17.689 1.00 92.75 189 SER A N 1
ATOM 1394 C CA . SER A 1 189 ? -8.735 -7.927 19.126 1.00 92.75 189 SER A CA 1
ATOM 1395 C C . SER A 1 189 ? -8.972 -6.609 19.854 1.00 92.75 189 SER A C 1
ATOM 1397 O O . SER A 1 189 ? -8.707 -5.552 19.285 1.00 92.75 189 SER A O 1
ATOM 1399 N N . PRO A 1 190 ? -9.417 -6.623 21.119 1.00 89.94 190 PRO A N 1
ATOM 1400 C CA . PRO A 1 190 ? -9.330 -5.444 21.969 1.00 89.94 190 PRO A CA 1
ATOM 1401 C C . PRO A 1 190 ? -7.891 -4.934 22.036 1.00 89.94 190 PRO A C 1
ATOM 1403 O O . PRO A 1 190 ? -6.951 -5.728 22.091 1.00 89.94 190 PRO A O 1
ATOM 1406 N N . VAL A 1 191 ? -7.714 -3.615 22.062 1.00 85.44 191 VAL A N 1
ATOM 1407 C CA . VAL A 1 191 ? -6.429 -3.024 22.431 1.00 85.44 191 VAL A CA 1
ATOM 1408 C C . VAL A 1 191 ? -6.194 -3.367 23.900 1.00 85.44 191 VAL A C 1
ATOM 1410 O O . VAL A 1 191 ? -6.935 -2.913 24.774 1.00 85.44 191 VAL A O 1
ATOM 1413 N N . SER A 1 192 ? -5.199 -4.211 24.167 1.00 77.81 192 SER A N 1
ATOM 1414 C CA . SER A 1 192 ? -4.772 -4.530 25.527 1.00 77.81 192 SER A CA 1
ATOM 1415 C C . SER A 1 192 ? -4.367 -3.233 26.224 1.00 77.81 192 SER A C 1
ATOM 1417 O O . SER A 1 192 ? -3.476 -2.530 25.745 1.00 77.81 192 SER A O 1
ATOM 1419 N N . GLY A 1 193 ? -5.046 -2.893 27.321 1.00 66.44 193 GLY A N 1
ATOM 1420 C CA . GLY A 1 193 ? -4.627 -1.776 28.163 1.00 66.44 193 GLY A CA 1
ATOM 1421 C C . GLY A 1 193 ? -3.222 -2.022 28.733 1.00 66.44 193 GLY A C 1
ATOM 1422 O O . GLY A 1 193 ? -2.825 -3.186 28.847 1.00 66.44 193 GLY A O 1
ATOM 1423 N N . PRO A 1 194 ? -2.467 -0.955 29.046 1.00 52.59 194 PRO A N 1
ATOM 1424 C CA . PRO A 1 194 ? -1.223 -1.075 29.801 1.00 52.59 194 PRO A CA 1
ATOM 1425 C C . PRO A 1 194 ? -1.440 -1.716 31.178 1.00 52.59 194 PRO A C 1
ATOM 1427 O O . PRO A 1 194 ? -2.555 -1.577 31.737 1.00 52.59 194 PRO A O 1
#

pLDDT: mean 78.27, std 18.65, range [38.62, 98.12]

Radius of gyration: 26.97 Å; chains: 1; bounding box: 68×40×104 Å

Sequence (194 aa):
MTRHGLLLLAALAVSSGVIPAQARPSAQPSTMARSEPNADCLTLSDHPSWEITNIQLTTGNLLNGPYFSAQVRNYAAASPDTYFSCQAALKSGATVGPQALACSAPLQGGTKYPTHIAATYDVATSRFTIDETWVCENNRPPLLFTGKASTTLDLPCAPVISSREDPNLVVTCAHMTPFSFPGTLVSQSPVSGP

Foldseek 3Di:
DDDDDDDDDDDDDDDDDDDDDDDDPDPDPPPPPPVPQPPDLVVCLQKKKKKKFFWKWKAKDDPQHTKIKIWMDIPSADRPPWTKIWMDRDDDDLPRAWDWTDIDTDDDDDQGHWPDKIWTAGPNQQKIKIWTWMWHVVDVQIKIWIKIDMDHDPWDKDWDPDPDDDPMTMIMTTGGDMDMDIMHTDDMDGDDDD

Secondary structure (DSSP, 8-state):
--------PPPP---------PPP------------S---HHHHHHS-EEEEEEEEEEES--TT-SEEEEEEEETTTS-TT--EEEEEEPPPSTT---EEEEEE-----SSEEEEEEEEEEETTTTEEEEEEEEEETTSSS-EEEEEEEEEE----EEEE---SS----EEEEEE-S-EEEE-EEEEEEE----